Protein AF-A0A5J4RUW9-F1 (afdb_monomer_lite)

Structure (mmCIF, N/CA/C/O backbone):
data_AF-A0A5J4RUW9-F1
#
_entry.id   AF-A0A5J4RUW9-F1
#
loop_
_atom_site.group_PDB
_atom_site.id
_atom_site.type_symbol
_atom_site.label_atom_id
_atom_site.label_alt_id
_atom_site.label_comp_id
_atom_site.label_asym_id
_atom_site.label_entity_id
_atom_site.label_seq_id
_atom_site.pdbx_PDB_ins_code
_atom_site.Cartn_x
_atom_site.Cartn_y
_atom_site.Cartn_z
_atom_site.occupancy
_atom_site.B_iso_or_equiv
_atom_site.auth_seq_id
_atom_site.auth_comp_id
_atom_site.auth_asym_id
_atom_site.auth_atom_id
_atom_site.pdbx_PDB_model_num
ATOM 1 N N . ALA A 1 1 ? -21.132 -8.171 50.202 1.00 68.12 1 ALA A N 1
ATOM 2 C CA . ALA A 1 1 ? -21.311 -9.308 49.276 1.00 68.12 1 ALA A CA 1
ATOM 3 C C . ALA A 1 1 ? -19.931 -9.811 48.873 1.00 68.12 1 ALA A C 1
ATOM 5 O O . ALA A 1 1 ? -19.050 -8.981 48.690 1.00 68.12 1 ALA A O 1
ATOM 6 N N . ILE A 1 2 ? -19.720 -11.126 48.801 1.00 86.62 2 ILE A N 1
ATOM 7 C CA . ILE A 1 2 ? -18.456 -11.694 48.308 1.00 86.62 2 ILE A CA 1
ATOM 8 C C . ILE A 1 2 ? -18.489 -11.609 46.777 1.00 86.62 2 ILE A C 1
ATOM 10 O O . ILE A 1 2 ? -19.425 -12.119 46.163 1.00 86.62 2 ILE A O 1
ATOM 14 N N . VAL A 1 3 ? -17.506 -10.936 46.175 1.00 90.94 3 VAL A N 1
ATOM 15 C CA . VAL A 1 3 ? -17.329 -10.906 44.715 1.00 90.94 3 VAL A CA 1
ATOM 16 C C . VAL A 1 3 ? -16.522 -12.137 44.314 1.00 90.94 3 VAL A C 1
ATOM 18 O O . VAL A 1 3 ? -15.513 -12.457 44.936 1.00 90.94 3 VAL A O 1
ATOM 21 N N . THR A 1 4 ? -16.981 -12.837 43.284 1.00 93.44 4 THR A N 1
ATOM 22 C CA . THR A 1 4 ? -16.328 -14.015 42.698 1.00 93.44 4 THR A CA 1
ATOM 23 C C . THR A 1 4 ? -16.088 -13.774 41.209 1.00 93.44 4 THR A C 1
ATOM 25 O O . THR A 1 4 ? -16.641 -12.831 40.640 1.00 93.44 4 THR A O 1
ATOM 28 N N . SER A 1 5 ? -15.301 -14.630 40.553 1.00 94.25 5 SER A N 1
ATOM 29 C CA . SER A 1 5 ? -14.992 -14.518 39.117 1.00 94.25 5 SER A CA 1
ATOM 30 C C . SER A 1 5 ? -16.229 -14.555 38.204 1.00 94.25 5 SER A C 1
ATOM 32 O O . SER A 1 5 ? -16.161 -14.103 37.064 1.00 94.25 5 SER A O 1
ATOM 34 N N . THR A 1 6 ? -17.370 -15.042 38.703 1.00 94.50 6 THR A N 1
ATOM 35 C CA . THR A 1 6 ? -18.640 -15.134 37.969 1.00 94.50 6 THR A CA 1
ATOM 36 C C . THR A 1 6 ? -19.688 -14.121 38.431 1.00 94.50 6 THR A C 1
ATOM 38 O O . THR A 1 6 ? -20.817 -14.158 37.950 1.00 94.50 6 THR A O 1
ATOM 41 N N . THR A 1 7 ? -19.370 -13.231 39.379 1.00 94.50 7 THR A N 1
ATOM 42 C CA . THR A 1 7 ? -20.323 -12.216 39.852 1.00 94.50 7 THR A CA 1
ATOM 43 C C . THR A 1 7 ? -20.623 -11.213 38.724 1.00 94.50 7 THR A C 1
ATOM 45 O O . THR A 1 7 ? -19.691 -10.536 38.275 1.00 94.50 7 THR A O 1
ATOM 48 N N . PRO A 1 8 ? -21.893 -11.070 38.284 1.00 95.00 8 PRO A N 1
ATOM 49 C CA . PRO A 1 8 ? -22.253 -10.190 37.173 1.00 95.00 8 PRO A CA 1
ATOM 50 C C . PRO A 1 8 ? -21.859 -8.730 37.408 1.00 95.00 8 PRO A C 1
ATOM 52 O O . PRO A 1 8 ? -21.967 -8.215 38.525 1.00 95.00 8 PRO A O 1
ATOM 55 N N . ILE A 1 9 ? -21.439 -8.053 36.339 1.00 94.00 9 ILE A N 1
ATOM 56 C CA . ILE A 1 9 ? -21.002 -6.649 36.391 1.00 94.00 9 ILE A CA 1
ATOM 57 C C . ILE A 1 9 ? -22.156 -5.676 36.664 1.00 94.00 9 ILE A C 1
ATOM 59 O O . ILE A 1 9 ? -21.933 -4.632 37.267 1.00 94.00 9 ILE A O 1
ATOM 63 N N . ASP A 1 10 ? -23.390 -6.055 36.321 1.00 93.38 10 ASP A N 1
ATOM 64 C CA . ASP A 1 10 ? -24.591 -5.267 36.631 1.00 93.38 10 ASP A CA 1
ATOM 65 C C . ASP A 1 10 ? -24.941 -5.313 38.127 1.00 93.38 10 ASP A C 1
ATOM 67 O O . ASP A 1 10 ? -25.500 -4.367 38.676 1.00 93.38 10 ASP A O 1
ATOM 71 N N . THR A 1 11 ? -24.577 -6.404 38.812 1.00 94.06 11 THR A N 1
ATOM 72 C CA . THR A 1 11 ? -24.744 -6.543 40.266 1.00 94.06 11 THR A CA 1
ATOM 73 C C . THR A 1 11 ? -23.636 -5.813 41.025 1.00 94.06 11 THR A C 1
ATOM 75 O O . THR A 1 11 ? -23.875 -5.243 42.090 1.00 94.06 11 THR A O 1
ATOM 78 N N . CYS A 1 12 ? -22.406 -5.860 40.510 1.00 92.62 12 CYS A N 1
ATOM 79 C CA . CYS A 1 12 ? -21.250 -5.186 41.089 1.00 92.62 12 CYS A CA 1
ATOM 80 C C . CYS A 1 12 ? -20.345 -4.670 39.960 1.00 92.62 12 CYS A C 1
ATOM 82 O O . CYS A 1 12 ? -19.661 -5.488 39.336 1.00 92.62 12 CYS A O 1
ATOM 84 N N . PRO A 1 13 ? -20.310 -3.350 39.698 1.00 94.75 13 PRO A N 1
ATOM 85 C CA . PRO A 1 13 ? -19.499 -2.781 38.627 1.00 94.75 13 PRO A CA 1
ATOM 86 C C . PRO A 1 13 ? -18.019 -3.134 38.764 1.00 94.75 13 PRO A C 1
ATOM 88 O O . PRO A 1 13 ? -17.511 -3.345 39.868 1.00 94.75 13 PRO A O 1
ATOM 91 N N . CYS A 1 14 ? -17.315 -3.191 37.636 1.00 95.25 14 CYS A N 1
ATOM 92 C CA . CYS A 1 14 ? -15.871 -3.379 37.648 1.00 95.25 14 CYS A CA 1
ATOM 93 C C . CYS A 1 14 ? -15.160 -2.164 38.268 1.00 95.25 14 CYS A C 1
ATOM 95 O O . CYS A 1 14 ? -15.626 -1.032 38.104 1.00 95.25 14 CYS A O 1
ATOM 97 N N . PRO A 1 15 ? -14.018 -2.365 38.943 1.00 95.06 15 PRO A N 1
ATOM 98 C CA . PRO A 1 15 ? -13.241 -1.258 39.475 1.00 95.06 15 PRO A CA 1
ATOM 99 C C . PRO A 1 15 ? -12.717 -0.344 38.368 1.00 95.06 15 PRO A C 1
ATOM 101 O O . PRO A 1 15 ? -12.288 -0.806 37.313 1.00 95.06 15 PRO A O 1
ATOM 104 N N . THR A 1 16 ? -12.684 0.956 38.647 1.00 92.88 16 THR A N 1
ATOM 105 C CA . THR A 1 16 ? -12.134 1.982 37.743 1.00 92.88 16 THR A CA 1
ATOM 106 C C . THR A 1 16 ? -10.684 2.350 38.070 1.00 92.88 16 THR A C 1
ATOM 108 O O . THR A 1 16 ? -10.033 3.070 37.318 1.00 92.88 16 THR A O 1
ATOM 111 N N . SER A 1 17 ? -10.158 1.850 39.192 1.00 95.19 17 SER A N 1
ATOM 112 C CA . SER A 1 17 ? -8.768 2.008 39.622 1.00 95.19 17 SER A CA 1
ATOM 113 C C . SER A 1 17 ? -7.957 0.765 39.276 1.00 95.19 17 SER A C 1
ATOM 115 O O . SER A 1 17 ? -8.367 -0.350 39.602 1.00 95.19 17 SER A O 1
ATOM 117 N N . GLN A 1 18 ? -6.767 0.954 38.699 1.00 92.69 18 GLN A N 1
ATOM 118 C CA . GLN A 1 18 ? -5.875 -0.154 38.344 1.00 92.69 18 GLN A CA 1
ATOM 119 C C . GLN A 1 18 ? -5.526 -1.020 39.560 1.00 92.69 18 GLN A C 1
ATOM 121 O O . GLN A 1 18 ? -5.538 -2.244 39.471 1.00 92.69 18 GLN A O 1
ATOM 126 N N . THR A 1 19 ? -5.263 -0.403 40.714 1.00 94.88 19 THR A N 1
ATOM 127 C CA . THR A 1 19 ? -4.917 -1.123 41.948 1.00 94.88 19 THR A CA 1
ATOM 128 C C . THR A 1 19 ? -6.069 -1.997 42.436 1.00 94.88 19 THR A C 1
ATOM 130 O O . THR A 1 19 ? -5.845 -3.123 42.870 1.00 94.88 19 THR A O 1
ATOM 133 N N . GLN A 1 20 ? -7.304 -1.500 42.338 1.00 95.12 20 GLN A N 1
ATOM 134 C CA . GLN A 1 20 ? -8.491 -2.261 42.727 1.00 95.12 20 GLN A CA 1
ATOM 135 C C . GLN A 1 20 ? -8.810 -3.360 41.711 1.00 95.12 20 GLN A C 1
ATOM 137 O O . GLN A 1 20 ? -9.132 -4.473 42.110 1.00 95.12 20 GLN A O 1
ATOM 142 N N . LEU A 1 21 ? -8.657 -3.084 40.412 1.00 94.25 21 LEU A N 1
ATOM 143 C CA . LEU A 1 21 ? -8.853 -4.078 39.358 1.00 94.25 21 LEU A CA 1
ATOM 144 C C . LEU A 1 21 ? -7.889 -5.258 39.521 1.00 94.25 21 LEU A C 1
ATOM 146 O O . LEU A 1 21 ? -8.301 -6.399 39.375 1.00 94.25 21 LEU A O 1
ATOM 150 N N . GLN A 1 22 ? -6.633 -5.015 39.904 1.00 93.75 22 GLN A N 1
ATOM 151 C CA . GLN A 1 22 ? -5.670 -6.098 40.143 1.00 93.75 22 GLN A CA 1
ATOM 152 C C . GLN A 1 22 ? -6.052 -7.037 41.295 1.00 93.75 22 GLN A C 1
ATOM 154 O O . GLN A 1 22 ? -5.579 -8.176 41.325 1.00 93.75 22 GLN A O 1
ATOM 159 N N . GLN A 1 23 ? -6.892 -6.569 42.219 1.00 94.56 23 GLN A N 1
ATOM 160 C CA . GLN A 1 23 ? -7.420 -7.340 43.344 1.00 94.56 23 GLN A CA 1
ATOM 161 C C . GLN A 1 23 ? -8.806 -7.940 43.051 1.00 94.56 23 GLN A C 1
ATOM 163 O O . GLN A 1 23 ? -9.283 -8.764 43.830 1.00 94.56 23 GLN A O 1
ATOM 168 N N . ASP A 1 24 ? -9.461 -7.547 41.952 1.00 94.69 24 ASP A N 1
ATOM 169 C CA . ASP A 1 24 ? -10.774 -8.070 41.578 1.00 94.69 24 ASP A CA 1
ATOM 170 C C . ASP A 1 24 ? -10.626 -9.477 40.967 1.00 94.69 24 ASP A C 1
ATOM 172 O O . ASP A 1 24 ? -9.886 -9.657 39.993 1.00 94.69 24 ASP A O 1
ATOM 176 N N . PRO A 1 25 ? -11.339 -10.497 41.482 1.00 95.69 25 PRO A N 1
ATOM 177 C CA . PRO A 1 25 ? -11.252 -11.864 40.965 1.00 95.69 25 PRO A CA 1
ATOM 178 C C . PRO A 1 25 ? -11.747 -12.017 39.515 1.00 95.69 25 PRO A C 1
ATOM 180 O O . PRO A 1 25 ? -11.581 -13.082 38.926 1.00 95.69 25 PRO A O 1
ATOM 183 N N . ARG A 1 26 ? -12.369 -10.985 38.928 1.00 95.69 26 ARG A N 1
ATOM 184 C CA . ARG A 1 26 ? -12.888 -10.963 37.550 1.00 95.69 26 ARG A CA 1
ATOM 185 C C . ARG A 1 26 ? -11.954 -10.267 36.560 1.00 95.69 26 ARG A C 1
ATOM 187 O O . ARG A 1 26 ? -12.330 -10.121 35.396 1.00 95.69 26 ARG A O 1
ATOM 194 N N . LYS A 1 27 ? -10.778 -9.803 36.995 1.00 93.88 27 LYS A N 1
ATOM 195 C CA . LYS A 1 27 ? -9.866 -8.968 36.194 1.00 93.88 27 LYS A CA 1
ATOM 196 C C . LYS A 1 27 ? -9.436 -9.576 34.859 1.00 93.88 27 LYS A C 1
ATOM 198 O O . LYS A 1 27 ? -9.179 -8.829 33.933 1.00 93.88 27 LYS A O 1
ATOM 203 N N . ASP A 1 28 ? -9.380 -10.901 34.757 1.00 91.38 28 ASP A N 1
ATOM 204 C CA . ASP A 1 28 ? -8.977 -11.608 33.533 1.00 91.38 28 ASP A CA 1
ATOM 205 C C . ASP A 1 28 ? -10.189 -12.138 32.741 1.00 91.38 28 ASP A C 1
ATOM 207 O O . ASP A 1 28 ? -10.034 -12.853 31.757 1.00 91.38 28 ASP A O 1
ATOM 211 N N . GLY A 1 29 ? -11.407 -11.809 33.184 1.00 92.50 29 GLY A N 1
ATOM 212 C CA . GLY A 1 29 ? -12.665 -12.222 32.566 1.00 92.50 29 GLY A CA 1
ATOM 213 C C . GLY A 1 29 ? -13.619 -11.041 32.429 1.00 92.50 29 GLY A C 1
ATOM 214 O O . GLY A 1 29 ? -13.386 -10.132 31.638 1.00 92.50 29 GLY A O 1
ATOM 215 N N . LEU A 1 30 ? -14.694 -11.025 33.223 1.00 93.81 30 LEU A N 1
ATOM 216 C CA . LEU A 1 30 ? -15.757 -10.014 33.111 1.00 93.81 30 LEU A CA 1
ATOM 217 C C . LEU A 1 30 ? -15.264 -8.558 33.239 1.00 93.81 30 LEU A C 1
ATOM 219 O O . LEU A 1 30 ? -15.898 -7.662 32.691 1.00 93.81 30 LEU A O 1
ATOM 223 N N . CYS A 1 31 ? -14.150 -8.318 33.940 1.00 94.81 31 CYS A N 1
ATOM 224 C CA . CYS A 1 31 ? -13.566 -6.987 34.129 1.00 94.81 31 CYS A CA 1
ATOM 225 C C . CYS A 1 31 ? -12.281 -6.740 33.326 1.00 94.81 31 CYS A C 1
ATOM 227 O O . CYS A 1 31 ? -11.620 -5.726 33.545 1.00 94.81 31 CYS A O 1
ATOM 229 N N . GLN A 1 32 ? -11.938 -7.610 32.372 1.00 93.56 32 GLN A N 1
ATOM 230 C CA . GLN A 1 32 ? -10.703 -7.507 31.583 1.00 93.56 32 GLN A CA 1
ATOM 231 C C . GLN A 1 32 ? -10.558 -6.190 30.820 1.00 93.56 32 GLN A C 1
ATOM 233 O O . GLN A 1 32 ? -9.456 -5.665 30.695 1.00 93.56 32 GLN A O 1
ATOM 238 N N . CYS A 1 33 ? -11.675 -5.615 30.378 1.00 93.38 33 CYS A N 1
ATOM 239 C CA . CYS A 1 33 ? -11.698 -4.353 29.641 1.00 93.38 33 CYS A CA 1
ATOM 240 C C . CYS A 1 33 ? -12.212 -3.177 30.479 1.00 93.38 33 CYS A C 1
ATOM 242 O O . CYS A 1 33 ? -12.635 -2.167 29.923 1.00 93.38 33 CYS A O 1
ATOM 244 N N . ALA A 1 34 ? -12.194 -3.298 31.813 1.00 93.25 34 ALA A N 1
ATOM 245 C CA . ALA A 1 34 ? -12.646 -2.236 32.713 1.00 93.25 34 ALA A CA 1
ATOM 246 C C . ALA A 1 34 ? -11.753 -0.987 32.648 1.00 93.25 34 ALA A C 1
ATOM 248 O O . ALA A 1 34 ? -12.234 0.129 32.836 1.00 93.25 34 ALA A O 1
ATOM 249 N N . ILE A 1 35 ? -10.462 -1.173 32.364 1.00 93.38 35 ILE A N 1
ATOM 250 C CA . ILE A 1 35 ? -9.492 -0.094 32.184 1.00 93.38 35 ILE A CA 1
ATOM 251 C C . ILE A 1 35 ? -8.782 -0.326 30.857 1.00 93.38 35 ILE A C 1
ATOM 253 O O . ILE A 1 35 ? -8.034 -1.289 30.696 1.00 93.38 35 ILE A O 1
ATOM 257 N N . ILE A 1 36 ? -9.019 0.576 29.910 1.00 94.56 36 ILE A N 1
ATOM 258 C CA . ILE A 1 36 ? -8.374 0.589 28.599 1.00 94.56 36 ILE A CA 1
ATOM 259 C C . ILE A 1 36 ? -7.504 1.838 28.471 1.00 94.56 36 ILE A C 1
ATOM 261 O O . ILE A 1 36 ? -7.871 2.925 28.916 1.00 94.56 36 ILE A O 1
ATOM 265 N N . THR A 1 37 ? -6.339 1.685 27.859 1.00 94.00 37 THR A N 1
ATOM 266 C CA . THR A 1 37 ? -5.428 2.774 27.502 1.00 94.00 37 THR A CA 1
ATOM 267 C C . THR A 1 37 ? -5.254 2.808 25.989 1.00 94.00 37 THR A C 1
ATOM 269 O O . THR A 1 37 ? -5.666 1.888 25.282 1.00 94.00 37 THR A O 1
ATOM 272 N N . SER A 1 38 ? -4.592 3.844 25.470 1.00 96.06 38 SER A N 1
ATOM 273 C CA . SER A 1 38 ? -4.279 3.960 24.038 1.00 96.06 38 SER A CA 1
ATOM 274 C C . SER A 1 38 ? -3.436 2.797 23.486 1.00 96.06 38 SER A C 1
ATOM 276 O O . SER A 1 38 ? -3.379 2.616 22.271 1.00 96.06 38 SER A O 1
ATOM 278 N N . THR A 1 39 ? -2.810 1.997 24.355 1.00 95.25 39 THR A N 1
ATOM 279 C CA . THR A 1 39 ? -1.954 0.859 23.997 1.00 95.25 39 THR A CA 1
ATOM 280 C C . THR A 1 39 ? -2.577 -0.507 24.290 1.00 95.25 39 THR A C 1
ATOM 282 O O . THR A 1 39 ? -1.946 -1.522 24.001 1.00 95.25 39 THR A O 1
ATOM 285 N N . THR A 1 40 ? -3.794 -0.576 24.845 1.00 94.25 40 THR A N 1
ATOM 286 C CA . THR A 1 40 ? -4.450 -1.861 25.136 1.00 94.25 40 THR A CA 1
ATOM 287 C C . THR A 1 40 ? -4.743 -2.631 23.838 1.00 94.25 40 THR A C 1
ATOM 289 O O . THR A 1 40 ? -5.487 -2.111 22.995 1.00 94.25 40 THR A O 1
ATOM 292 N N . PRO A 1 41 ? -4.228 -3.868 23.674 1.00 95.69 41 PRO A N 1
ATOM 293 C CA . PRO A 1 41 ? -4.419 -4.656 22.458 1.00 95.69 41 PRO A CA 1
ATOM 294 C C . PRO A 1 41 ? -5.889 -4.918 22.127 1.00 95.69 41 PRO A C 1
ATOM 296 O O . PRO A 1 41 ? -6.709 -5.194 23.006 1.00 95.69 41 PRO A O 1
ATOM 299 N N . THR A 1 42 ? -6.215 -4.875 20.838 1.00 95.38 42 THR A N 1
ATOM 300 C CA . THR A 1 42 ? -7.574 -5.108 20.328 1.00 95.38 42 THR A CA 1
ATOM 301 C C . THR A 1 42 ? -8.005 -6.566 20.417 1.00 95.38 42 THR A C 1
ATOM 303 O O . THR A 1 42 ? -9.194 -6.834 20.544 1.00 95.38 42 THR A O 1
ATOM 306 N N . ASP A 1 43 ? -7.050 -7.495 20.416 1.00 94.06 43 ASP A N 1
ATOM 307 C CA . ASP A 1 43 ? -7.323 -8.933 20.542 1.00 94.06 43 ASP A CA 1
ATOM 308 C C . ASP A 1 43 ? -7.725 -9.309 21.975 1.00 94.06 43 ASP A C 1
ATOM 310 O O . ASP A 1 43 ? -8.415 -10.298 22.198 1.00 94.06 43 ASP A O 1
ATOM 314 N N . THR A 1 44 ? -7.305 -8.501 22.954 1.00 91.94 44 THR A N 1
ATOM 315 C CA . THR A 1 44 ? -7.699 -8.638 24.361 1.00 91.94 44 THR A CA 1
ATOM 316 C C . THR A 1 44 ? -9.004 -7.903 24.636 1.00 91.94 44 THR A C 1
ATOM 318 O O . THR A 1 44 ? -9.912 -8.451 25.250 1.00 91.94 44 THR A O 1
ATOM 321 N N . CYS A 1 45 ? -9.100 -6.658 24.170 1.00 94.19 45 CYS A N 1
ATOM 322 C CA . CYS A 1 45 ? -10.282 -5.824 24.327 1.00 94.19 45 CYS A CA 1
ATOM 323 C C . CYS A 1 45 ? -10.702 -5.279 22.964 1.00 94.19 45 CYS A C 1
ATOM 325 O O . CYS A 1 45 ? -10.107 -4.295 22.510 1.00 94.19 45 CYS A O 1
ATOM 327 N N . PRO A 1 46 ? -11.717 -5.876 22.312 1.00 95.12 46 PRO A N 1
ATOM 328 C CA . PRO A 1 46 ? -12.178 -5.442 21.001 1.00 95.12 46 PRO A CA 1
ATOM 329 C C . PRO A 1 46 ? -12.527 -3.956 20.974 1.00 95.12 46 PRO A C 1
ATOM 331 O O . PRO A 1 46 ? -12.956 -3.372 21.974 1.00 95.12 46 PRO A O 1
ATOM 334 N N . CYS A 1 47 ? -12.336 -3.330 19.818 1.00 95.94 47 CYS A N 1
ATOM 335 C CA . CYS A 1 47 ? -12.782 -1.960 19.623 1.00 95.94 47 CYS A CA 1
ATOM 336 C C . CYS A 1 47 ? -14.314 -1.882 19.667 1.00 95.94 47 CYS A C 1
ATOM 338 O O . CYS A 1 47 ? -14.985 -2.800 19.187 1.00 95.94 47 CYS A O 1
ATOM 340 N N . PRO A 1 48 ? -14.889 -0.791 20.194 1.00 95.25 48 PRO A N 1
ATOM 341 C CA . PRO A 1 48 ? -16.328 -0.610 20.179 1.00 95.25 48 PRO A CA 1
ATOM 342 C C . PRO A 1 48 ? -16.869 -0.539 18.751 1.00 95.25 48 PRO A C 1
ATOM 344 O O . PRO A 1 48 ? -16.312 0.148 17.900 1.00 95.25 48 PRO A O 1
ATOM 347 N N . THR A 1 49 ? -17.999 -1.200 18.515 1.00 92.50 49 THR A N 1
ATOM 348 C CA . THR A 1 49 ? -18.735 -1.140 17.242 1.00 92.50 49 THR A CA 1
ATOM 349 C C . THR A 1 49 ? -19.751 -0.000 17.202 1.00 92.50 49 THR A C 1
ATOM 351 O O . THR A 1 49 ? -20.224 0.373 16.135 1.00 92.50 49 THR A O 1
ATOM 354 N N . GLU A 1 50 ? -20.084 0.566 18.365 1.00 94.19 50 GLU A N 1
ATOM 355 C CA . GLU A 1 50 ? -21.014 1.686 18.492 1.00 94.19 50 GLU A CA 1
ATOM 356 C C . GLU A 1 50 ? -20.267 3.024 18.401 1.00 94.19 50 GLU A C 1
ATOM 358 O O . GLU A 1 50 ? -19.345 3.247 19.197 1.00 94.19 50 GLU A O 1
ATOM 363 N N . PRO A 1 51 ? -20.679 3.959 17.523 1.00 92.38 51 PRO A N 1
ATOM 364 C CA . PRO A 1 51 ? -19.980 5.232 17.328 1.00 92.38 51 PRO A CA 1
ATOM 365 C C . PRO A 1 51 ? -19.808 6.051 18.610 1.00 92.38 51 PRO A C 1
ATOM 367 O O . PRO A 1 51 ? -18.753 6.639 18.844 1.00 92.38 51 PRO A O 1
ATOM 370 N N . THR A 1 52 ? -20.827 6.064 19.472 1.00 95.25 52 THR A N 1
ATOM 371 C CA . THR A 1 52 ? -20.793 6.797 20.744 1.00 95.25 52 THR A CA 1
ATOM 372 C C . THR A 1 52 ? -19.781 6.202 21.715 1.00 95.25 52 THR A C 1
ATOM 374 O O . THR A 1 52 ? -19.074 6.948 22.383 1.00 95.25 52 THR A O 1
ATOM 377 N N . LYS A 1 53 ? -19.655 4.872 21.769 1.00 94.69 53 LYS A N 1
ATOM 378 C CA . LYS A 1 53 ? -18.657 4.200 22.611 1.00 94.69 53 LYS A CA 1
ATOM 379 C C . LYS A 1 53 ? -17.249 4.385 22.054 1.00 94.69 53 LYS A C 1
ATOM 381 O O . LYS A 1 53 ? -16.337 4.658 22.825 1.00 94.69 53 LYS A O 1
ATOM 386 N N . LEU A 1 54 ? -17.081 4.301 20.731 1.00 94.44 54 LEU A N 1
ATOM 387 C CA . LEU A 1 54 ? -15.793 4.543 20.081 1.00 94.44 54 LEU A CA 1
ATOM 388 C C . LEU A 1 54 ? -15.302 5.975 20.321 1.00 94.44 54 LEU A C 1
ATOM 390 O O . LEU A 1 54 ? -14.122 6.176 20.575 1.00 94.44 54 LEU A O 1
ATOM 394 N N . TYR A 1 55 ? -16.196 6.967 20.304 1.00 94.25 55 TYR A N 1
ATOM 395 C CA . TYR A 1 55 ? -15.835 8.364 20.561 1.00 94.25 55 TYR A CA 1
ATOM 396 C C . TYR A 1 55 ? -15.137 8.579 21.917 1.00 94.25 55 TYR A C 1
ATOM 398 O O . TYR A 1 55 ? -14.275 9.459 22.023 1.00 94.25 55 TYR A O 1
ATOM 406 N N . TYR A 1 56 ? -15.488 7.772 22.923 1.00 94.62 56 TYR A N 1
ATOM 407 C CA . TYR A 1 56 ? -14.890 7.788 24.259 1.00 94.62 56 TYR A CA 1
ATOM 408 C C . TYR A 1 56 ? -13.784 6.738 24.459 1.00 94.62 56 TYR A C 1
ATOM 410 O O . TYR A 1 56 ? -13.167 6.720 25.523 1.00 94.62 56 TYR A O 1
ATOM 418 N N . ASP A 1 57 ? -13.506 5.876 23.474 1.00 95.56 57 ASP A N 1
ATOM 419 C CA . ASP A 1 57 ? -12.417 4.900 23.570 1.00 95.56 57 ASP A CA 1
ATOM 420 C C . ASP A 1 57 ? -11.060 5.626 23.444 1.00 95.56 57 ASP A C 1
ATOM 422 O O . ASP A 1 57 ? -10.817 6.307 22.441 1.00 95.56 57 ASP A O 1
ATOM 426 N N . PRO A 1 58 ? -10.130 5.480 24.408 1.00 96.25 58 PRO A N 1
ATOM 427 C CA . PRO A 1 58 ? -8.804 6.102 24.349 1.00 96.25 58 PRO A CA 1
ATOM 428 C C . PRO A 1 58 ? -7.962 5.709 23.125 1.00 96.25 58 PRO A C 1
ATOM 430 O O . PRO A 1 58 ? -6.965 6.363 22.824 1.00 96.25 58 PRO A O 1
ATOM 433 N N . ARG A 1 59 ? -8.327 4.629 22.426 1.00 96.62 59 ARG A N 1
ATOM 434 C CA . ARG A 1 59 ? -7.637 4.099 21.242 1.00 96.62 59 ARG A CA 1
ATOM 435 C C . ARG A 1 59 ? -8.261 4.564 19.930 1.00 96.62 59 ARG A C 1
ATOM 437 O O . ARG A 1 59 ? -7.779 4.154 18.873 1.00 96.62 59 ARG A O 1
ATOM 444 N N . LYS A 1 60 ? -9.322 5.377 19.964 1.00 94.56 60 LYS A N 1
ATOM 445 C CA . LYS A 1 60 ? -10.097 5.793 18.782 1.00 94.56 60 LYS A CA 1
ATOM 446 C C . LYS A 1 60 ? -9.266 6.424 17.665 1.00 94.56 60 LYS A C 1
ATOM 448 O O . LYS A 1 60 ? -9.620 6.275 16.510 1.00 94.56 60 LYS A O 1
ATOM 453 N N . ASP A 1 61 ? -8.165 7.094 17.996 1.00 92.00 61 ASP A N 1
ATOM 454 C CA . ASP A 1 61 ? -7.300 7.757 17.012 1.00 92.00 61 ASP A CA 1
ATOM 455 C C . ASP A 1 61 ? -6.101 6.879 16.601 1.00 92.00 61 ASP A C 1
ATOM 457 O O . ASP A 1 61 ? -5.341 7.232 15.702 1.00 92.00 61 ASP A O 1
ATOM 461 N N . GLY A 1 62 ? -5.940 5.720 17.249 1.00 93.38 62 GLY A N 1
ATOM 462 C CA . GLY A 1 62 ? -4.865 4.754 17.029 1.00 93.38 62 GLY A CA 1
ATOM 463 C C . GLY A 1 62 ? -5.418 3.374 16.679 1.00 93.38 62 GLY A C 1
ATOM 464 O O . GLY A 1 62 ? -5.962 3.176 15.595 1.00 93.38 62 GLY A O 1
ATOM 465 N N . LEU A 1 63 ? -5.290 2.413 17.600 1.00 94.88 63 LEU A N 1
ATOM 466 C CA . LEU A 1 63 ? -5.651 1.007 17.360 1.00 94.88 63 LEU A CA 1
ATOM 467 C C . LEU A 1 63 ? -7.112 0.812 16.914 1.00 94.88 63 LEU A C 1
ATOM 469 O O . LEU A 1 63 ? -7.392 -0.085 16.126 1.00 94.88 63 LEU A O 1
ATOM 473 N N . CYS A 1 64 ? -8.033 1.665 17.372 1.00 95.44 64 CYS A N 1
ATOM 474 C CA . CYS A 1 64 ? -9.454 1.589 17.029 1.00 95.44 64 CYS A CA 1
ATOM 475 C C . CYS A 1 64 ? -9.894 2.575 15.939 1.00 95.44 64 CYS A C 1
ATOM 477 O O . CYS A 1 64 ? -11.089 2.664 15.655 1.00 95.44 64 CYS A O 1
ATOM 479 N N . LYS A 1 65 ? -8.959 3.264 15.273 1.00 93.31 65 LYS A N 1
ATOM 480 C CA . LYS A 1 65 ? -9.251 4.262 14.226 1.00 93.31 65 LYS A CA 1
ATOM 481 C C . LYS A 1 65 ? -10.091 3.727 13.072 1.00 93.31 65 LYS A C 1
ATOM 483 O O . LYS A 1 65 ? -10.939 4.431 12.539 1.00 93.31 65 LYS A O 1
ATOM 488 N N . CYS A 1 66 ? -9.875 2.467 12.719 1.00 92.44 66 CYS A N 1
ATOM 489 C CA . CYS A 1 66 ? -10.565 1.775 11.634 1.00 92.44 66 CYS A CA 1
ATOM 490 C C . CYS A 1 66 ? -11.669 0.824 12.124 1.00 92.44 66 CYS A C 1
ATOM 492 O O . CYS A 1 66 ? -12.100 -0.043 11.372 1.00 92.44 66 CYS A O 1
ATOM 494 N N . SER A 1 67 ? -12.102 0.927 13.385 1.00 93.25 67 SER A N 1
ATOM 495 C CA . SER A 1 67 ? -13.078 -0.018 13.955 1.00 93.25 67 SER A CA 1
ATOM 496 C C . SER A 1 67 ? -14.494 0.155 13.407 1.00 93.25 67 SER A C 1
ATOM 498 O O . SER A 1 67 ? -15.245 -0.814 13.333 1.00 93.25 67 SER A O 1
ATOM 500 N N . ILE A 1 68 ? -14.843 1.370 12.980 1.00 93.31 68 ILE A N 1
ATOM 501 C CA . ILE A 1 68 ? -16.107 1.674 12.313 1.00 93.31 68 ILE A CA 1
ATOM 502 C C . ILE A 1 68 ? -15.778 2.306 10.966 1.00 93.31 68 ILE A C 1
ATOM 504 O O . ILE A 1 68 ? -15.281 3.429 10.887 1.00 93.31 68 ILE A O 1
ATOM 508 N N . VAL A 1 69 ? -16.072 1.571 9.900 1.00 93.81 69 VAL A N 1
ATOM 509 C CA . VAL A 1 69 ? -15.889 2.019 8.521 1.00 93.81 69 VAL A CA 1
ATOM 510 C C . VAL A 1 69 ? -17.249 2.020 7.842 1.00 93.81 69 VAL A C 1
ATOM 512 O O . VAL A 1 69 ? -17.977 1.033 7.891 1.00 93.81 69 VAL A O 1
ATOM 515 N N . THR A 1 70 ? -17.603 3.136 7.215 1.00 93.50 70 THR A N 1
ATOM 516 C CA . THR A 1 70 ? -18.808 3.276 6.393 1.00 93.50 70 THR A CA 1
ATOM 517 C C . THR A 1 70 ? -18.409 3.535 4.944 1.00 93.50 70 THR A C 1
ATOM 519 O O . THR A 1 70 ? -17.243 3.800 4.647 1.00 93.50 70 THR A O 1
ATOM 522 N N . SER A 1 71 ? -19.376 3.504 4.023 1.00 94.50 71 SER A N 1
ATOM 523 C CA . SER A 1 71 ? -19.138 3.788 2.600 1.00 94.50 71 SER A CA 1
ATOM 524 C C . SER A 1 71 ? -18.541 5.179 2.330 1.00 94.50 71 SER A C 1
ATOM 526 O O . SER A 1 71 ? -17.977 5.399 1.261 1.00 94.50 71 SER A O 1
ATOM 528 N N . THR A 1 72 ? -18.631 6.104 3.292 1.00 93.50 72 THR A N 1
ATOM 529 C CA . THR A 1 72 ? -18.140 7.485 3.190 1.00 93.50 72 THR A CA 1
ATOM 530 C C . THR A 1 72 ? -16.883 7.755 4.020 1.00 93.50 72 THR A C 1
ATOM 532 O O . THR A 1 72 ? -16.399 8.886 4.029 1.00 93.50 72 THR A O 1
ATOM 535 N N . THR A 1 73 ? -16.348 6.770 4.751 1.00 93.00 73 THR A N 1
ATOM 536 C CA . THR A 1 73 ? -15.122 6.960 5.542 1.00 93.00 73 THR A CA 1
ATOM 537 C C . THR A 1 73 ? -13.930 7.214 4.618 1.00 93.00 73 THR A C 1
ATOM 539 O O . THR A 1 73 ? -13.565 6.345 3.822 1.00 93.00 73 THR A O 1
ATOM 542 N N . SER A 1 74 ? -13.297 8.386 4.759 1.00 92.25 74 SER A N 1
ATOM 543 C CA . SER A 1 74 ? -12.126 8.774 3.961 1.00 92.25 74 SER A CA 1
ATOM 544 C C . SER A 1 74 ? -10.990 7.749 4.062 1.00 92.25 74 SER A C 1
ATOM 546 O O . SER A 1 74 ? -10.694 7.221 5.140 1.00 92.25 74 SER A O 1
ATOM 548 N N . ILE A 1 75 ? -10.330 7.515 2.928 1.00 90.88 75 ILE A N 1
ATOM 549 C CA . ILE A 1 75 ? -9.174 6.622 2.807 1.00 90.88 75 ILE A CA 1
ATOM 550 C C . ILE A 1 75 ? -7.933 7.159 3.537 1.00 90.88 75 ILE A C 1
ATOM 552 O O . ILE A 1 75 ? -7.109 6.369 3.982 1.00 90.88 75 ILE A O 1
ATOM 556 N N . ASP A 1 76 ? -7.842 8.475 3.760 1.00 89.00 76 ASP A N 1
ATOM 557 C CA . ASP A 1 76 ? -6.756 9.089 4.542 1.00 89.00 76 ASP A CA 1
ATOM 558 C C . ASP A 1 76 ? -6.909 8.815 6.047 1.00 89.00 76 ASP A C 1
ATOM 560 O O . ASP A 1 76 ? -5.941 8.761 6.812 1.00 89.00 76 ASP A O 1
ATOM 564 N N . ILE A 1 77 ? -8.155 8.636 6.498 1.00 88.25 77 ILE A N 1
ATOM 565 C CA . ILE A 1 77 ? -8.461 8.295 7.889 1.00 88.25 77 ILE A CA 1
ATOM 566 C C . ILE A 1 77 ? -8.226 6.803 8.096 1.00 88.25 77 ILE A C 1
ATOM 568 O O . ILE A 1 77 ? -7.483 6.422 9.002 1.00 88.25 77 ILE A O 1
ATOM 572 N N . CYS A 1 78 ? -8.835 5.974 7.253 1.00 92.00 78 CYS A N 1
ATOM 573 C CA . CYS A 1 78 ? -8.661 4.534 7.288 1.00 92.00 78 CYS A CA 1
ATOM 574 C C . CYS A 1 78 ? -8.304 4.021 5.888 1.00 92.00 78 CYS A C 1
ATOM 576 O O . CYS A 1 78 ? -9.196 3.976 5.035 1.00 92.00 78 CYS A O 1
ATOM 578 N N . PRO A 1 79 ? -7.043 3.625 5.640 1.00 92.38 79 PRO A N 1
ATOM 579 C CA . PRO A 1 79 ? -6.623 3.110 4.342 1.00 92.38 79 PRO A CA 1
ATOM 580 C C . PRO A 1 79 ? -7.479 1.932 3.879 1.00 92.38 79 PRO A C 1
ATOM 582 O O . PRO A 1 79 ? -8.012 1.168 4.688 1.00 92.38 79 PRO A O 1
ATOM 585 N N . CYS A 1 80 ? -7.623 1.787 2.566 1.00 92.62 80 CYS A N 1
ATOM 586 C CA . CYS A 1 80 ? -8.299 0.628 2.003 1.00 92.62 80 CYS A CA 1
ATOM 587 C C . CYS A 1 80 ? -7.495 -0.653 2.272 1.00 92.62 80 CYS A C 1
ATOM 589 O O . CYS A 1 80 ? -6.261 -0.616 2.248 1.00 92.62 80 CYS A O 1
ATOM 591 N N . PRO A 1 81 ? -8.159 -1.797 2.498 1.00 92.81 81 PRO A N 1
ATOM 592 C CA . PRO A 1 81 ? -7.468 -3.071 2.612 1.00 92.81 81 PRO A CA 1
ATOM 593 C C . PRO A 1 81 ? -6.731 -3.420 1.315 1.00 92.81 81 PRO A C 1
ATOM 595 O O . PRO A 1 81 ? -7.300 -3.317 0.232 1.00 92.81 81 PRO A O 1
ATOM 598 N N . SER A 1 82 ? -5.487 -3.882 1.440 1.00 87.00 82 SER A N 1
ATOM 599 C CA . SER A 1 82 ? -4.693 -4.435 0.332 1.00 87.00 82 SER A CA 1
ATOM 600 C C . SER A 1 82 ? -4.908 -5.939 0.125 1.00 87.00 82 SER A C 1
ATOM 602 O O . SER A 1 82 ? -4.536 -6.488 -0.906 1.00 87.00 82 SER A O 1
ATOM 604 N N . ASP A 1 83 ? -5.510 -6.617 1.105 1.00 90.44 83 ASP A N 1
ATOM 605 C CA . ASP A 1 83 ? -5.929 -8.013 1.000 1.00 90.44 83 ASP A CA 1
ATOM 606 C C . ASP A 1 83 ? -7.306 -8.094 0.332 1.00 90.44 83 ASP A C 1
ATOM 608 O O . ASP A 1 83 ? -8.262 -7.449 0.776 1.00 90.44 83 ASP A O 1
ATOM 612 N N . SER A 1 84 ? -7.419 -8.908 -0.718 1.00 86.81 84 SER A N 1
ATOM 613 C CA . SER A 1 84 ? -8.644 -9.036 -1.513 1.00 86.81 84 SER A CA 1
ATOM 614 C C . SER A 1 84 ? -9.832 -9.565 -0.704 1.00 86.81 84 SER A C 1
ATOM 616 O O . SER A 1 84 ? -10.965 -9.129 -0.918 1.00 86.81 84 SER A O 1
ATOM 618 N N . THR A 1 85 ? -9.593 -10.446 0.270 1.00 91.62 85 THR A N 1
ATOM 619 C CA . THR A 1 85 ? -10.641 -11.024 1.125 1.00 91.62 85 THR A CA 1
ATOM 620 C C . THR A 1 85 ? -11.197 -9.975 2.085 1.00 91.62 85 THR A C 1
ATOM 622 O O . THR A 1 85 ? -12.413 -9.855 2.261 1.00 91.62 85 THR A O 1
ATOM 625 N N . LYS A 1 86 ? -10.317 -9.159 2.675 1.00 91.62 86 LYS A N 1
ATOM 626 C CA . LYS A 1 86 ? -10.717 -8.025 3.518 1.00 91.62 86 LYS A CA 1
ATOM 627 C C . LYS A 1 86 ?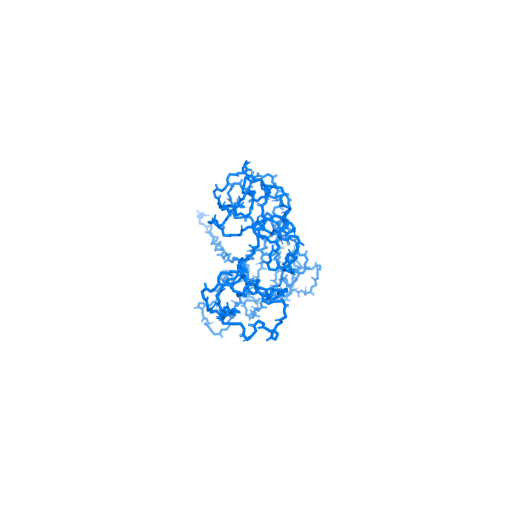 -11.418 -6.942 2.704 1.00 91.62 86 LYS A C 1
ATOM 629 O O . LYS A 1 86 ? -12.451 -6.444 3.145 1.00 91.62 86 LYS A O 1
ATOM 634 N N . LEU A 1 87 ? -10.918 -6.623 1.508 1.00 91.62 87 LEU A N 1
ATOM 635 C CA . LEU A 1 87 ? -11.549 -5.649 0.617 1.00 91.62 87 LEU A CA 1
ATOM 636 C C . LEU A 1 87 ? -12.961 -6.088 0.210 1.00 91.62 87 LEU A C 1
ATOM 638 O O . LEU A 1 87 ? -13.874 -5.268 0.205 1.00 91.62 87 LEU A O 1
ATOM 642 N N . ALA A 1 88 ? -13.183 -7.380 -0.050 1.00 90.62 88 ALA A N 1
ATOM 643 C CA . ALA A 1 88 ? -14.509 -7.906 -0.379 1.00 90.62 88 ALA A CA 1
ATOM 644 C C . ALA A 1 88 ? -15.561 -7.642 0.717 1.00 90.62 88 ALA A C 1
ATOM 646 O O . ALA A 1 88 ? -16.760 -7.582 0.418 1.00 90.62 88 ALA A O 1
ATOM 647 N N . SER A 1 89 ? -15.116 -7.451 1.961 1.00 92.25 89 SER A N 1
ATOM 648 C CA . SER A 1 89 ? -15.957 -7.137 3.120 1.00 92.25 89 SER A CA 1
ATOM 649 C C . SER A 1 89 ? -15.962 -5.644 3.482 1.00 92.25 89 SER A C 1
ATOM 651 O O . SER A 1 89 ? -16.758 -5.238 4.325 1.00 92.25 89 SER A O 1
ATOM 653 N N . ASP A 1 90 ? -15.116 -4.815 2.858 1.00 93.81 90 ASP A N 1
ATOM 654 C CA . ASP A 1 90 ? -15.067 -3.373 3.120 1.00 93.81 90 ASP A CA 1
ATOM 655 C C . ASP A 1 90 ? -16.322 -2.686 2.537 1.00 93.81 90 ASP A C 1
ATOM 657 O O . ASP A 1 90 ? -16.609 -2.826 1.341 1.00 93.81 90 ASP A O 1
ATOM 661 N N . PRO A 1 91 ? -17.079 -1.905 3.330 1.00 95.00 91 PRO A N 1
ATOM 662 C CA . PRO A 1 91 ? -18.260 -1.178 2.853 1.00 95.00 91 PRO A CA 1
ATOM 663 C C . PRO A 1 91 ? -17.990 -0.209 1.693 1.00 95.00 91 PRO A C 1
ATOM 665 O O . PRO A 1 91 ? -18.913 0.171 0.972 1.00 95.00 91 PRO A O 1
ATOM 668 N N . ARG A 1 92 ? -16.735 0.207 1.503 1.00 95.06 92 ARG A N 1
ATOM 669 C CA . ARG A 1 92 ? -16.289 1.150 0.469 1.00 95.06 92 ARG A CA 1
ATOM 670 C C . ARG A 1 92 ? -15.795 0.465 -0.798 1.00 95.06 92 ARG A C 1
ATOM 672 O O . ARG A 1 92 ? -15.385 1.164 -1.723 1.00 95.06 92 ARG A O 1
ATOM 679 N N . LYS A 1 93 ? -15.817 -0.870 -0.868 1.00 92.25 93 LYS A N 1
ATOM 680 C CA . LYS A 1 93 ? -15.253 -1.654 -1.981 1.00 92.25 93 LYS A CA 1
ATOM 681 C C . LYS A 1 93 ? -15.755 -1.263 -3.370 1.00 92.25 93 LYS A C 1
ATOM 683 O O . LYS A 1 93 ? -15.014 -1.391 -4.321 1.00 92.25 93 LYS A O 1
ATOM 688 N N . ASN A 1 94 ? -16.985 -0.762 -3.489 1.00 87.69 94 ASN A N 1
ATOM 689 C CA . ASN A 1 94 ? -17.564 -0.333 -4.770 1.00 87.69 94 ASN A CA 1
ATOM 690 C C . ASN A 1 94 ? -17.507 1.195 -4.967 1.00 87.69 94 ASN A C 1
ATOM 692 O O . ASN A 1 94 ? -18.102 1.723 -5.900 1.00 87.69 94 ASN A O 1
ATOM 696 N N . GLY A 1 95 ? -16.860 1.915 -4.051 1.00 88.81 95 GLY A N 1
ATOM 697 C CA . GLY A 1 95 ? -16.737 3.370 -4.057 1.00 88.81 95 GLY A CA 1
ATOM 698 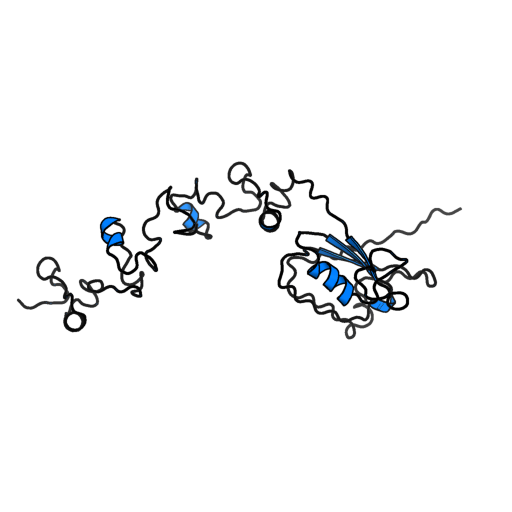C C . GLY A 1 95 ? -15.288 3.770 -3.813 1.00 88.81 95 GLY A C 1
ATOM 699 O O . GLY A 1 95 ? -14.427 3.520 -4.652 1.00 88.81 95 GLY A O 1
ATOM 700 N N . LEU A 1 96 ? -15.008 4.355 -2.645 1.00 89.81 96 LEU A N 1
ATOM 701 C CA . LEU A 1 96 ? -13.682 4.888 -2.304 1.00 89.81 96 LEU A CA 1
ATOM 702 C C . LEU A 1 96 ? -12.542 3.853 -2.386 1.00 89.81 96 LEU A C 1
ATOM 704 O O . LEU A 1 96 ? -11.410 4.236 -2.655 1.00 89.81 96 LEU A O 1
ATOM 708 N N . CYS A 1 97 ? -12.827 2.563 -2.178 1.00 92.88 97 CYS A N 1
ATOM 709 C CA . CYS A 1 97 ? -11.830 1.486 -2.213 1.00 92.88 97 CYS A CA 1
ATOM 710 C C . CYS A 1 97 ? -11.906 0.598 -3.462 1.00 92.88 97 CYS A C 1
ATOM 712 O O . CYS A 1 97 ? -11.277 -0.455 -3.499 1.00 92.88 97 CYS A O 1
ATOM 714 N N . ASN A 1 98 ? -12.636 1.011 -4.497 1.00 87.00 98 ASN A N 1
ATOM 715 C CA . ASN A 1 98 ? -12.810 0.227 -5.725 1.00 87.00 98 ASN A CA 1
ATOM 716 C C . ASN A 1 98 ? -11.497 -0.045 -6.480 1.00 87.00 98 ASN A C 1
ATOM 718 O O . ASN A 1 98 ? -11.333 -1.085 -7.104 1.00 87.00 98 ASN A O 1
ATOM 722 N N . CYS A 1 99 ? -10.522 0.851 -6.347 1.00 87.25 99 CYS A N 1
ATOM 723 C CA . CYS A 1 99 ? -9.192 0.711 -6.939 1.00 87.25 99 CYS A CA 1
ATOM 724 C C . CYS A 1 99 ? -8.125 0.190 -5.959 1.00 87.25 99 CYS A C 1
ATOM 726 O O . CYS A 1 99 ? -6.939 0.261 -6.263 1.00 87.25 99 CYS A O 1
ATOM 728 N N . ALA A 1 100 ? -8.505 -0.281 -4.763 1.00 87.00 100 ALA A N 1
ATOM 729 C CA . ALA A 1 100 ? -7.536 -0.646 -3.723 1.00 87.00 100 ALA A CA 1
ATOM 730 C C . ALA A 1 100 ? -6.729 -1.907 -4.058 1.00 87.00 100 ALA A C 1
ATOM 732 O O . ALA A 1 100 ? -5.571 -2.028 -3.664 1.00 87.00 100 ALA A O 1
ATOM 733 N N . VAL A 1 101 ? -7.343 -2.835 -4.793 1.00 86.38 101 VAL A N 1
ATOM 734 C CA . VAL A 1 101 ? -6.687 -4.027 -5.325 1.00 86.38 101 VAL A CA 1
ATOM 735 C C . VAL A 1 101 ? -7.047 -4.119 -6.798 1.00 86.38 101 VAL A C 1
ATOM 737 O O . VAL A 1 101 ? -8.207 -4.326 -7.148 1.00 86.38 101 VAL A O 1
ATOM 740 N N . ILE A 1 102 ? -6.042 -3.964 -7.651 1.00 85.38 102 ILE A N 1
ATOM 741 C CA . ILE A 1 102 ? -6.156 -4.143 -9.094 1.00 85.38 102 ILE A CA 1
ATOM 742 C C . ILE A 1 102 ? -5.221 -5.269 -9.529 1.00 85.38 102 ILE A C 1
ATOM 744 O O . ILE A 1 102 ? -4.130 -5.444 -8.996 1.00 85.38 102 ILE A O 1
ATOM 748 N N . ILE A 1 103 ? -5.691 -6.051 -10.486 1.00 83.62 103 ILE A N 1
ATOM 749 C CA . ILE A 1 103 ? -4.959 -7.111 -11.185 1.00 83.62 103 ILE A CA 1
ATOM 750 C C . ILE A 1 103 ? -5.029 -6.872 -12.695 1.00 83.62 103 ILE A C 1
ATOM 752 O O . ILE A 1 103 ? -5.875 -6.099 -13.153 1.00 83.62 103 ILE A O 1
ATOM 756 N N . GLU A 1 104 ? -4.207 -7.586 -13.463 1.00 83.50 104 GLU A N 1
ATOM 757 C CA . GLU A 1 104 ? -4.076 -7.473 -14.928 1.00 83.50 104 GLU A CA 1
ATOM 758 C C . GLU A 1 104 ? -5.417 -7.515 -15.689 1.00 83.50 104 GLU A C 1
ATOM 760 O O . GLU A 1 104 ? -5.575 -6.876 -16.726 1.00 83.50 104 GLU A O 1
ATOM 765 N N . THR A 1 105 ? -6.418 -8.224 -15.155 1.00 84.38 105 THR A N 1
ATOM 766 C CA . THR A 1 105 ? -7.746 -8.381 -15.769 1.00 84.38 105 THR A CA 1
ATOM 767 C C . THR A 1 105 ? -8.811 -7.422 -15.223 1.00 84.38 105 THR A C 1
ATOM 769 O O . THR A 1 105 ? -9.988 -7.578 -15.546 1.00 84.38 105 THR A O 1
ATOM 772 N N . THR A 1 106 ? -8.456 -6.461 -14.362 1.00 86.06 106 THR A N 1
ATOM 773 C CA . THR A 1 106 ? -9.443 -5.555 -13.742 1.00 86.06 106 THR A CA 1
ATOM 774 C C . THR A 1 106 ? -9.974 -4.560 -14.774 1.00 86.06 106 THR A C 1
ATOM 776 O O . THR A 1 106 ? -9.180 -3.770 -15.296 1.00 86.06 106 THR A O 1
ATOM 779 N N . PRO A 1 107 ? -11.292 -4.530 -15.049 1.00 87.25 107 PRO A N 1
ATOM 780 C CA . PRO A 1 107 ? -11.856 -3.656 -16.073 1.00 87.25 107 PRO A CA 1
ATOM 781 C C . PRO A 1 107 ? -11.576 -2.174 -15.804 1.00 87.25 107 PRO A C 1
ATOM 783 O O . PRO A 1 107 ? -11.754 -1.690 -14.685 1.00 87.25 107 PRO A O 1
ATOM 786 N N . ILE A 1 108 ? -11.209 -1.432 -16.849 1.00 86.81 108 ILE A N 1
ATOM 787 C CA . ILE A 1 108 ? -10.920 0.011 -16.759 1.00 86.81 108 ILE A CA 1
ATOM 788 C C . ILE A 1 108 ? -12.154 0.843 -16.387 1.00 86.81 108 ILE A C 1
ATOM 790 O O . ILE A 1 108 ? -12.034 1.919 -15.815 1.00 86.81 108 ILE A O 1
ATOM 794 N N . GLN A 1 109 ? -13.356 0.328 -16.659 1.00 83.69 109 GLN A N 1
ATOM 795 C CA . GLN A 1 109 ? -14.613 0.957 -16.248 1.00 83.69 109 GLN A CA 1
ATOM 796 C C . GLN A 1 109 ? -14.853 0.824 -14.740 1.00 83.69 109 GLN A C 1
ATOM 798 O O . GLN A 1 109 ? -15.542 1.657 -14.157 1.00 83.69 109 GLN A O 1
ATOM 803 N N . ALA A 1 110 ? -14.308 -0.224 -14.112 1.00 82.44 110 ALA A N 1
ATOM 804 C CA . ALA A 1 110 ? -14.361 -0.390 -12.666 1.00 82.44 110 ALA A CA 1
ATOM 805 C C . ALA A 1 110 ? -13.295 0.482 -11.999 1.00 82.44 110 ALA A C 1
ATOM 807 O O . ALA A 1 110 ? -13.605 1.216 -11.071 1.00 82.44 110 ALA A O 1
ATOM 808 N N . CYS A 1 111 ? -12.064 0.460 -12.505 1.00 87.44 111 CYS A N 1
ATOM 809 C CA . CYS A 1 111 ? -10.999 1.329 -12.029 1.00 87.44 111 CYS A CA 1
ATOM 810 C C . CYS A 1 111 ? -10.262 1.942 -13.217 1.00 87.44 111 CYS A C 1
ATOM 812 O O . CYS A 1 111 ? -9.572 1.223 -13.940 1.00 87.44 111 CYS A O 1
ATOM 814 N N . ALA A 1 112 ? -10.395 3.254 -13.416 1.00 87.31 112 ALA A N 1
ATOM 815 C CA . ALA A 1 112 ? -9.720 3.943 -14.510 1.00 87.31 112 ALA A CA 1
ATOM 816 C C . ALA A 1 112 ? -8.195 3.776 -14.408 1.00 87.31 112 ALA A C 1
ATOM 818 O O . ALA A 1 112 ? -7.639 3.657 -13.313 1.00 87.31 112 ALA A O 1
ATOM 819 N N . CYS A 1 113 ? -7.521 3.751 -15.553 1.00 84.94 113 CYS A N 1
ATOM 820 C CA . CYS A 1 113 ? -6.065 3.790 -15.592 1.00 84.94 113 CYS A CA 1
ATOM 821 C C . CYS A 1 113 ? -5.580 5.136 -15.043 1.00 84.94 113 CYS A C 1
ATOM 823 O O . CYS A 1 113 ? -6.204 6.173 -15.280 1.00 84.94 113 CYS A O 1
ATOM 825 N N . SER A 1 114 ? -4.483 5.123 -14.286 1.00 82.50 114 SER A N 1
ATOM 826 C CA . SER A 1 114 ? -3.921 6.369 -13.772 1.00 82.50 114 SER A CA 1
ATOM 827 C C . SER A 1 114 ? -3.380 7.230 -14.913 1.00 82.50 114 SER A C 1
ATOM 829 O O . SER A 1 114 ? -2.742 6.719 -15.828 1.00 82.50 114 SER A O 1
ATOM 831 N N . THR A 1 115 ? -3.591 8.543 -14.832 1.00 77.31 115 THR A N 1
ATOM 832 C CA . THR A 1 115 ? -2.973 9.528 -15.735 1.00 77.31 115 THR A CA 1
ATOM 833 C C . THR A 1 115 ? -1.625 10.032 -15.217 1.00 77.31 115 THR A C 1
ATOM 835 O O . THR A 1 115 ? -0.887 10.687 -15.952 1.00 77.31 115 THR A O 1
ATOM 838 N N . ASP A 1 116 ? -1.275 9.736 -13.958 1.00 70.25 116 ASP A N 1
ATOM 839 C CA . ASP A 1 116 ? 0.064 9.998 -13.427 1.00 70.25 116 ASP A CA 1
ATOM 840 C C . ASP A 1 116 ? 1.027 8.918 -13.946 1.00 70.25 116 ASP A C 1
ATOM 842 O O . ASP A 1 116 ? 0.866 7.745 -13.589 1.00 70.25 116 ASP A O 1
ATOM 846 N N . PRO A 1 117 ? 2.065 9.287 -14.721 1.00 66.31 117 PRO A N 1
ATOM 847 C CA . PRO A 1 117 ? 3.034 8.335 -15.249 1.00 66.31 117 PRO A CA 1
ATOM 848 C C . PRO A 1 117 ? 3.712 7.453 -14.197 1.00 66.31 117 PRO A C 1
ATOM 850 O O . PRO A 1 117 ? 4.065 6.320 -14.506 1.00 66.31 117 PRO A O 1
ATOM 853 N N . ASN A 1 118 ? 3.906 7.943 -12.969 1.00 69.19 118 ASN A N 1
ATOM 854 C CA . ASN A 1 118 ? 4.554 7.175 -11.904 1.00 69.19 118 ASN A CA 1
ATOM 855 C C . ASN A 1 118 ? 3.624 6.126 -11.292 1.00 69.19 118 ASN A C 1
ATOM 857 O O . ASN A 1 118 ? 4.089 5.085 -10.841 1.00 69.19 118 ASN A O 1
ATOM 861 N N . LEU A 1 119 ? 2.322 6.404 -11.252 1.00 68.62 119 LEU A N 1
ATOM 862 C CA . LEU A 1 119 ? 1.326 5.463 -10.742 1.00 68.62 119 LEU A CA 1
ATOM 863 C C . LEU A 1 119 ? 0.920 4.461 -11.821 1.00 68.62 119 LEU A C 1
ATOM 865 O O . LEU A 1 119 ? 0.740 3.286 -11.528 1.00 68.62 119 LEU A O 1
ATOM 869 N N . LEU A 1 120 ? 0.831 4.908 -13.073 1.00 73.62 120 LEU A N 1
ATOM 870 C CA . LEU A 1 120 ? 0.573 4.035 -14.211 1.00 73.62 120 LEU A CA 1
ATOM 871 C C . LEU A 1 120 ? 1.720 3.033 -14.429 1.00 73.62 120 LEU A C 1
ATOM 873 O O . LEU A 1 120 ? 1.479 1.886 -14.782 1.00 73.62 120 LEU A O 1
ATOM 877 N N . ALA A 1 121 ? 2.957 3.439 -14.130 1.00 66.12 121 ALA A N 1
ATOM 878 C CA . ALA A 1 121 ? 4.143 2.587 -14.176 1.00 66.12 121 ALA A CA 1
ATOM 879 C C . ALA A 1 121 ? 4.069 1.299 -13.362 1.00 66.12 121 ALA A C 1
ATOM 881 O O . ALA A 1 121 ? 4.743 0.323 -13.683 1.00 66.12 121 ALA A O 1
ATOM 882 N N . ILE A 1 122 ? 3.334 1.359 -12.259 1.00 70.00 122 ILE A N 1
ATOM 883 C CA . ILE A 1 122 ? 3.184 0.269 -11.302 1.00 70.00 122 ILE A CA 1
ATOM 884 C C . ILE A 1 122 ? 1.783 -0.346 -11.381 1.00 70.00 122 ILE A C 1
ATOM 886 O O . ILE A 1 122 ? 1.456 -1.210 -10.571 1.00 70.00 122 ILE A O 1
ATOM 890 N N . ASP A 1 123 ? 0.947 0.098 -12.328 1.00 78.94 123 ASP A N 1
ATOM 891 C CA . ASP A 1 123 ? -0.360 -0.500 -12.575 1.00 78.94 123 ASP A CA 1
ATOM 892 C C . ASP A 1 123 ? -0.143 -1.872 -13.238 1.00 78.94 123 ASP A C 1
ATOM 894 O O . ASP A 1 123 ? 0.442 -1.940 -14.319 1.00 78.94 123 ASP A O 1
ATOM 898 N N . PRO A 1 124 ? -0.616 -2.982 -12.646 1.00 80.25 124 PRO A N 1
ATOM 899 C CA . PRO A 1 124 ? -0.428 -4.317 -13.212 1.00 80.25 124 PRO A CA 1
ATOM 900 C C . PRO A 1 124 ? -1.065 -4.480 -14.598 1.00 80.25 124 PRO A C 1
ATOM 902 O O . PRO A 1 124 ? -0.758 -5.420 -15.316 1.00 80.25 124 PRO A O 1
ATOM 905 N N . ARG A 1 125 ? -1.958 -3.578 -15.012 1.00 86.00 125 ARG A N 1
ATOM 906 C CA . ARG A 1 125 ? -2.623 -3.620 -16.321 1.00 86.00 125 ARG A CA 1
ATOM 907 C C . ARG A 1 125 ? -1.868 -2.857 -17.405 1.00 86.00 125 ARG A C 1
ATOM 909 O O . ARG A 1 125 ? -2.394 -2.751 -18.515 1.00 86.00 125 ARG A O 1
ATOM 916 N N . ILE A 1 126 ? -0.694 -2.302 -17.098 1.00 76.38 126 ILE A N 1
ATOM 917 C CA . ILE A 1 126 ? 0.069 -1.414 -17.986 1.00 76.38 126 ILE A CA 1
ATOM 918 C C . ILE A 1 126 ? 0.338 -2.023 -19.368 1.00 76.38 126 ILE A C 1
ATOM 920 O O . ILE A 1 126 ? 0.182 -1.347 -20.380 1.00 76.38 126 ILE A O 1
ATOM 924 N N . ASP A 1 127 ? 0.633 -3.322 -19.432 1.00 75.69 127 ASP A N 1
ATOM 925 C CA . ASP A 1 127 ? 0.930 -4.024 -20.688 1.00 75.69 127 ASP A CA 1
ATOM 926 C C . ASP A 1 127 ? -0.316 -4.556 -21.418 1.00 75.69 127 ASP A C 1
ATOM 928 O O . ASP A 1 127 ? -0.208 -5.140 -22.504 1.00 75.69 127 ASP A O 1
ATOM 932 N N . GLY A 1 128 ? -1.500 -4.355 -20.831 1.00 82.44 128 GLY A N 1
ATOM 933 C CA . GLY A 1 128 ? -2.780 -4.886 -21.292 1.00 82.44 128 GLY A CA 1
ATOM 934 C C . GLY A 1 128 ? -3.864 -3.815 -21.355 1.00 82.44 128 GLY A C 1
ATOM 935 O O . GLY A 1 128 ? -3.900 -3.008 -22.276 1.00 82.44 128 GLY A O 1
ATOM 936 N N . LEU A 1 129 ? -4.790 -3.826 -20.394 1.00 81.88 129 LEU A N 1
ATOM 937 C CA . LEU A 1 129 ? -5.981 -2.968 -20.426 1.00 81.88 129 LEU A CA 1
ATOM 938 C C . LEU A 1 129 ? -5.672 -1.465 -20.313 1.00 81.88 129 LEU A C 1
ATOM 940 O O . LEU A 1 129 ? -6.473 -0.661 -20.777 1.00 81.88 129 LEU A O 1
ATOM 944 N N . CYS A 1 130 ? -4.535 -1.095 -19.719 1.00 82.19 130 CYS A N 1
ATOM 945 C CA . CYS A 1 130 ? -4.078 0.293 -19.601 1.00 82.19 130 CYS A CA 1
ATOM 946 C C . CYS A 1 130 ? -3.008 0.673 -20.635 1.00 82.19 130 CYS A C 1
ATOM 948 O O . CYS A 1 130 ? -2.338 1.693 -20.481 1.00 82.19 130 CYS A O 1
ATOM 950 N N . LYS A 1 131 ? -2.851 -0.141 -21.685 1.00 74.19 131 LYS A N 1
ATOM 951 C CA . LYS A 1 131 ? -1.837 0.046 -22.727 1.00 74.19 131 LYS A CA 1
ATOM 952 C C . LYS A 1 131 ? -2.130 1.218 -23.668 1.00 74.19 131 LYS A C 1
ATOM 954 O O . LYS A 1 131 ? -1.199 1.769 -24.244 1.00 74.19 131 LYS A O 1
ATOM 959 N N . ASP A 1 132 ? -3.393 1.629 -23.781 1.00 63.03 132 ASP A N 1
ATOM 960 C CA . ASP A 1 132 ? -3.844 2.611 -24.768 1.00 63.03 132 ASP A CA 1
ATOM 961 C C . ASP A 1 132 ? -4.604 3.773 -24.111 1.00 63.03 132 ASP A C 1
ATOM 963 O O . ASP A 1 132 ? -5.755 3.625 -23.721 1.00 63.03 132 ASP A O 1
ATOM 967 N N . GLU A 1 133 ? -3.932 4.925 -24.005 1.00 48.56 133 GLU A N 1
ATOM 968 C CA . GLU A 1 133 ? -4.498 6.297 -24.074 1.00 48.56 133 GLU A CA 1
ATOM 969 C C . GLU A 1 133 ? -3.415 7.372 -23.892 1.00 48.56 133 GLU A C 1
ATOM 971 O O . GLU A 1 133 ? -3.609 8.555 -24.182 1.00 48.56 133 GLU A O 1
ATOM 976 N N . HIS A 1 134 ? -2.225 6.971 -23.463 1.00 46.38 134 HIS A N 1
ATOM 977 C CA . HIS A 1 134 ? -1.046 7.806 -23.555 1.00 46.38 134 HIS A CA 1
ATOM 978 C C . HIS A 1 134 ? -0.150 7.191 -24.618 1.00 46.38 134 HIS A C 1
ATOM 980 O O . HIS A 1 134 ? 0.473 6.157 -24.387 1.00 46.38 134 HIS A O 1
ATOM 986 N N . GLU A 1 135 ? -0.058 7.845 -25.781 1.00 43.34 135 GLU A N 1
ATOM 987 C CA . GLU A 1 135 ? 1.182 7.827 -26.553 1.00 43.34 135 GLU A CA 1
ATOM 988 C C . GLU A 1 135 ? 2.290 8.323 -25.608 1.00 43.34 135 GLU A C 1
ATOM 990 O O . GLU A 1 135 ? 2.704 9.485 -25.628 1.00 43.34 135 GLU A O 1
ATOM 995 N N . TYR A 1 136 ? 2.779 7.453 -24.727 1.00 46.56 136 TYR A N 1
ATOM 996 C CA . TYR A 1 136 ? 4.108 7.596 -24.192 1.00 46.56 136 TYR A CA 1
ATOM 997 C C . TYR A 1 136 ? 4.988 7.471 -25.417 1.00 46.56 136 TYR A C 1
ATOM 999 O O . TYR A 1 136 ? 5.285 6.373 -25.879 1.00 46.56 136 TYR A O 1
ATOM 1007 N N . GLN A 1 137 ? 5.337 8.619 -25.993 1.00 40.56 137 GLN A N 1
ATOM 1008 C CA . GLN A 1 137 ? 6.424 8.748 -26.940 1.00 40.56 137 GLN A CA 1
ATOM 1009 C C . GLN A 1 137 ? 7.643 8.171 -26.218 1.00 40.56 137 GLN A C 1
ATOM 1011 O O . GLN A 1 137 ? 8.305 8.871 -25.446 1.00 40.56 137 GLN A O 1
ATOM 1016 N N . MET A 1 138 ? 7.854 6.858 -26.364 1.00 43.41 138 MET A N 1
ATOM 1017 C CA . MET A 1 138 ? 8.957 6.119 -25.777 1.00 43.41 138 MET A CA 1
ATOM 1018 C C . MET A 1 138 ? 10.210 6.796 -26.295 1.00 43.41 138 MET A C 1
ATOM 1020 O O . MET A 1 138 ? 10.622 6.603 -27.438 1.00 43.41 138 MET A O 1
ATOM 1024 N N . LYS A 1 139 ? 10.778 7.682 -25.478 1.00 44.72 139 LYS A N 1
ATOM 1025 C CA . LYS A 1 139 ? 11.954 8.433 -25.878 1.00 44.72 139 LYS A CA 1
ATOM 1026 C C . LYS A 1 139 ? 13.122 7.469 -25.790 1.00 44.72 139 LYS A C 1
ATOM 1028 O O . LYS A 1 139 ? 13.678 7.266 -24.713 1.00 44.72 139 LYS A O 1
ATOM 1033 N N . LEU A 1 140 ? 13.426 6.843 -26.921 1.00 51.56 140 LEU A N 1
ATOM 1034 C CA . LEU A 1 140 ? 14.548 5.936 -27.064 1.00 51.56 140 LEU A CA 1
ATOM 1035 C C . LEU A 1 140 ? 15.831 6.733 -26.821 1.00 51.56 140 LEU A C 1
ATOM 1037 O O . LEU A 1 140 ? 16.146 7.673 -27.554 1.00 51.56 140 LEU A O 1
ATOM 1041 N N . TYR A 1 141 ? 16.557 6.383 -25.766 1.00 58.62 141 TYR A N 1
ATOM 1042 C CA . TYR A 1 141 ? 17.858 6.974 -25.493 1.00 58.62 141 TYR A CA 1
ATOM 1043 C C . TYR A 1 141 ? 18.938 6.065 -26.048 1.00 58.62 141 TYR A C 1
ATOM 1045 O O . TYR A 1 141 ? 19.230 5.026 -25.464 1.00 58.62 141 TYR A O 1
ATOM 1053 N N . ASN A 1 142 ? 19.530 6.472 -27.167 1.00 64.12 142 ASN A N 1
ATOM 1054 C CA . ASN A 1 142 ? 20.699 5.813 -27.729 1.00 64.12 142 ASN A CA 1
ATOM 1055 C C . ASN A 1 142 ? 21.951 6.500 -27.192 1.00 64.12 142 ASN A C 1
ATOM 1057 O O . ASN A 1 142 ? 22.164 7.685 -27.455 1.00 64.12 142 ASN A O 1
ATOM 1061 N N . TYR A 1 143 ? 22.755 5.758 -26.435 1.00 73.06 143 TYR A N 1
ATOM 1062 C CA . TYR A 1 143 ? 24.049 6.220 -25.953 1.00 73.06 143 TYR A CA 1
ATOM 1063 C C . TYR A 1 143 ? 25.184 5.393 -26.555 1.00 73.06 143 TYR A C 1
ATOM 1065 O O . TYR A 1 143 ? 25.018 4.205 -26.809 1.00 73.06 143 TYR A O 1
ATOM 1073 N N . PHE A 1 144 ? 26.332 6.022 -26.771 1.00 73.19 144 PHE A N 1
ATOM 1074 C CA . PHE A 1 144 ? 27.535 5.437 -27.348 1.00 73.19 144 PHE A CA 1
ATOM 1075 C C . PHE A 1 144 ? 28.679 5.542 -26.346 1.00 73.19 144 PHE A C 1
ATOM 1077 O O . PHE A 1 144 ? 28.973 6.632 -25.853 1.00 73.19 144 PHE A O 1
ATOM 1084 N N . ILE A 1 145 ? 29.310 4.408 -26.054 1.00 75.69 145 ILE A N 1
ATOM 1085 C CA . ILE A 1 145 ? 30.369 4.264 -25.056 1.00 75.69 145 ILE A CA 1
ATOM 1086 C C . ILE A 1 145 ? 31.609 3.703 -25.749 1.00 75.69 145 ILE A C 1
ATOM 1088 O O . ILE A 1 145 ? 31.546 2.659 -26.398 1.00 75.69 145 ILE A O 1
ATOM 1092 N N . ASN A 1 146 ? 32.734 4.400 -25.612 1.00 77.19 146 ASN A N 1
ATOM 1093 C CA . ASN A 1 146 ? 34.010 4.001 -26.187 1.00 77.19 146 ASN A CA 1
ATOM 1094 C C . ASN A 1 146 ? 35.164 4.476 -25.294 1.00 77.19 146 ASN A C 1
ATOM 1096 O O . ASN A 1 146 ? 35.351 5.672 -25.082 1.00 77.19 146 ASN A O 1
ATOM 1100 N N . LYS A 1 147 ? 35.953 3.545 -24.767 1.00 77.31 147 LYS A N 1
ATOM 1101 C CA . LYS A 1 147 ? 37.018 3.808 -23.792 1.00 77.31 147 LYS A CA 1
ATOM 1102 C C . LYS A 1 147 ? 38.151 4.666 -24.349 1.00 77.31 147 LYS A C 1
ATOM 1104 O O . LYS A 1 147 ? 38.679 5.522 -23.641 1.00 77.31 147 LYS A O 1
ATOM 1109 N N . SER A 1 148 ? 38.534 4.431 -25.597 1.00 78.81 148 SER A N 1
ATOM 1110 C CA . SER A 1 148 ? 39.706 5.018 -26.243 1.00 78.81 148 SER A CA 1
ATOM 1111 C C . SER A 1 148 ? 39.428 6.409 -26.799 1.00 78.81 148 SER A C 1
ATOM 1113 O O . SER A 1 148 ? 40.287 7.285 -26.727 1.00 78.81 148 SER A O 1
ATOM 1115 N N . SER A 1 149 ? 38.232 6.627 -27.348 1.00 82.62 149 SER A N 1
ATOM 1116 C CA . SER A 1 149 ? 37.829 7.904 -27.957 1.00 82.62 149 SER A CA 1
ATOM 1117 C C . SER A 1 149 ? 36.882 8.728 -27.083 1.00 82.62 149 SER A C 1
ATOM 1119 O O . SER A 1 149 ? 36.703 9.921 -27.325 1.00 82.62 149 SER A O 1
ATOM 1121 N N . GLY A 1 150 ? 36.285 8.122 -26.056 1.00 84.88 150 GLY A N 1
ATOM 1122 C CA . GLY A 1 150 ? 35.258 8.757 -25.248 1.00 84.88 150 GLY A CA 1
ATOM 1123 C C . GLY A 1 150 ? 35.786 9.664 -24.147 1.00 84.88 150 GLY A C 1
ATOM 1124 O O . GLY A 1 150 ? 36.929 9.586 -23.675 1.00 84.88 150 GLY A O 1
ATOM 1125 N N . ASN A 1 151 ? 34.895 10.539 -23.692 1.00 85.19 151 ASN A N 1
ATOM 1126 C CA . ASN A 1 151 ? 35.119 11.403 -22.542 1.00 85.19 151 ASN A CA 1
ATOM 1127 C C . ASN A 1 151 ? 33.835 11.498 -21.712 1.00 85.19 151 ASN A C 1
ATOM 1129 O O . ASN A 1 151 ? 32.772 11.796 -22.258 1.00 85.19 151 ASN A O 1
ATOM 1133 N N . ASP A 1 152 ? 33.942 11.249 -20.409 1.00 84.88 152 ASP A N 1
ATOM 1134 C CA . ASP A 1 152 ? 32.818 11.264 -19.473 1.00 84.88 152 ASP A CA 1
ATOM 1135 C C . ASP A 1 152 ? 32.398 12.704 -19.162 1.00 84.88 152 ASP A C 1
ATOM 1137 O O . ASP A 1 152 ? 32.958 13.393 -18.310 1.00 84.88 152 ASP A O 1
ATOM 1141 N N . ASN A 1 153 ? 31.403 13.170 -19.910 1.00 78.25 153 ASN A N 1
ATOM 1142 C CA . ASN A 1 153 ? 30.785 14.481 -19.782 1.00 78.25 153 ASN A CA 1
ATOM 1143 C C . ASN A 1 153 ? 29.290 14.359 -20.118 1.00 78.25 153 ASN A C 1
ATOM 1145 O O . ASN A 1 153 ? 28.921 13.590 -21.002 1.00 78.25 153 ASN A O 1
ATOM 1149 N N . ILE A 1 154 ? 28.437 15.146 -19.461 1.00 73.12 154 ILE A N 1
ATOM 1150 C CA . ILE A 1 154 ? 26.986 15.188 -19.692 1.00 73.12 154 ILE A CA 1
ATOM 1151 C C . ILE A 1 154 ? 26.599 15.574 -21.130 1.00 73.12 154 ILE A C 1
ATOM 1153 O O . ILE A 1 154 ? 25.496 15.269 -21.576 1.00 73.12 154 ILE A O 1
ATOM 1157 N N . LEU A 1 155 ? 27.501 16.231 -21.865 1.00 77.75 155 LEU A N 1
ATOM 1158 C CA . LEU A 1 155 ? 27.315 16.586 -23.277 1.00 77.75 155 LEU A CA 1
ATOM 1159 C C . LEU A 1 155 ? 27.696 15.459 -24.256 1.00 77.75 155 LEU A C 1
ATOM 1161 O O . LEU A 1 155 ? 27.486 15.607 -25.460 1.00 77.75 155 LEU A O 1
ATOM 1165 N N . ASN A 1 156 ? 28.260 14.356 -23.760 1.00 77.44 156 ASN A N 1
ATOM 1166 C CA . ASN A 1 156 ? 28.715 13.222 -24.557 1.00 77.44 156 ASN A CA 1
ATOM 1167 C C . ASN A 1 156 ? 27.790 12.009 -24.385 1.00 77.44 156 ASN A C 1
ATOM 1169 O O . ASN A 1 156 ? 26.918 11.965 -23.520 1.00 77.44 156 ASN A O 1
ATOM 1173 N N . GLY A 1 157 ? 27.974 11.015 -25.246 1.00 75.69 157 GLY A N 1
ATOM 1174 C CA . GLY A 1 157 ? 27.238 9.762 -25.250 1.00 75.69 157 GLY A CA 1
ATOM 1175 C C . GLY A 1 157 ? 26.071 9.752 -26.227 1.00 75.69 157 GLY A C 1
ATOM 1176 O O . GLY A 1 157 ? 25.767 8.702 -26.755 1.00 75.69 157 GLY A O 1
ATOM 1177 N N . GLN A 1 158 ? 25.477 10.889 -26.590 1.00 78.06 158 GLN A N 1
ATOM 1178 C CA . GLN A 1 158 ? 24.319 10.916 -27.505 1.00 78.06 158 GLN A CA 1
ATOM 1179 C C . GLN A 1 158 ? 24.672 10.707 -28.996 1.00 78.06 158 GLN A C 1
ATOM 1181 O O . GLN A 1 158 ? 23.783 10.709 -29.843 1.00 78.06 158 GLN A O 1
ATOM 1186 N N . SER A 1 159 ? 25.956 10.550 -29.346 1.00 77.75 159 SER A N 1
ATOM 1187 C CA . SER A 1 159 ? 26.402 10.262 -30.719 1.00 77.75 159 SER A CA 1
ATOM 1188 C C . SER A 1 159 ? 27.718 9.480 -30.738 1.00 77.75 159 SER A C 1
ATOM 1190 O O . SER A 1 159 ? 28.553 9.681 -29.855 1.00 77.75 159 SER A O 1
ATOM 1192 N N . GLU A 1 160 ? 27.953 8.688 -31.787 1.00 72.94 160 GLU A N 1
ATOM 1193 C CA . GLU A 1 160 ? 29.216 7.956 -32.012 1.00 72.94 160 GLU A CA 1
ATOM 1194 C C . GLU A 1 160 ? 30.445 8.865 -32.087 1.00 72.94 160 GLU A C 1
ATOM 1196 O O . GLU A 1 160 ? 31.528 8.481 -31.663 1.00 72.94 160 GLU A O 1
ATOM 1201 N N . SER A 1 161 ? 30.282 10.094 -32.590 1.00 81.12 161 SER A N 1
ATOM 1202 C CA . SER A 1 161 ? 31.380 11.064 -32.723 1.00 81.12 161 SER A CA 1
ATOM 1203 C C . SER A 1 161 ? 31.847 11.661 -31.391 1.00 81.12 161 SER A C 1
ATOM 1205 O O . SER A 1 161 ? 32.920 12.257 -31.311 1.00 81.12 161 SER A O 1
ATOM 1207 N N . LYS A 1 162 ? 31.021 11.538 -30.346 1.00 83.62 162 LYS A N 1
ATOM 1208 C CA . LYS A 1 162 ? 31.286 12.049 -28.997 1.00 83.62 162 LYS A CA 1
ATOM 1209 C C . LYS A 1 162 ? 30.807 11.031 -27.962 1.00 83.62 162 LYS A C 1
ATOM 1211 O O . LYS A 1 162 ? 29.843 11.321 -27.251 1.00 83.62 162 LYS A O 1
ATOM 1216 N N . PRO A 1 163 ? 31.426 9.845 -27.883 1.00 83.25 163 PRO A N 1
ATOM 1217 C CA . PRO A 1 163 ? 30.989 8.818 -26.956 1.00 83.25 163 PRO A CA 1
ATOM 1218 C C . PRO A 1 163 ? 31.387 9.178 -25.518 1.00 83.25 163 PRO A C 1
ATOM 1220 O O . PRO A 1 163 ? 32.325 9.948 -25.273 1.00 83.25 163 PRO A O 1
ATOM 1223 N N . THR A 1 164 ? 30.673 8.626 -24.545 1.00 84.50 164 THR A N 1
ATOM 1224 C CA . THR A 1 164 ? 31.159 8.574 -23.161 1.00 84.50 164 THR A CA 1
ATOM 1225 C C . THR A 1 164 ? 32.291 7.557 -23.058 1.00 84.50 164 THR A C 1
ATOM 1227 O O . THR A 1 164 ? 32.447 6.684 -23.913 1.00 84.50 164 THR A O 1
ATOM 1230 N N . ARG A 1 165 ? 33.132 7.692 -22.033 1.00 82.38 165 ARG A N 1
ATOM 1231 C CA . ARG A 1 165 ? 34.276 6.804 -21.833 1.00 82.38 165 ARG A CA 1
ATOM 1232 C C . ARG A 1 165 ? 33.882 5.531 -21.104 1.00 82.38 165 ARG A C 1
ATOM 1234 O O . ARG A 1 165 ? 34.399 4.480 -21.463 1.00 82.38 165 ARG A O 1
ATOM 1241 N N . THR A 1 166 ? 33.016 5.629 -20.095 1.00 77.69 166 THR A N 1
ATOM 1242 C CA . THR A 1 166 ? 32.686 4.510 -19.199 1.00 77.69 166 THR A CA 1
ATOM 1243 C C . THR A 1 166 ? 31.198 4.174 -19.196 1.00 77.69 166 THR A C 1
ATOM 1245 O O . THR A 1 166 ? 30.321 5.028 -19.395 1.00 77.69 166 THR A O 1
ATOM 1248 N N . ILE A 1 167 ? 30.897 2.899 -18.949 1.00 71.00 167 ILE A N 1
ATOM 1249 C CA . ILE A 1 167 ? 29.516 2.418 -18.868 1.00 71.00 167 ILE A CA 1
ATOM 1250 C C . ILE A 1 167 ? 28.865 2.950 -17.584 1.00 71.00 167 ILE A C 1
ATOM 1252 O O . ILE A 1 167 ? 27.737 3.443 -17.616 1.00 71.00 167 ILE A O 1
ATOM 1256 N N . GLU A 1 168 ? 29.602 2.937 -16.468 1.00 69.00 168 GLU A N 1
ATOM 1257 C CA . GLU A 1 168 ? 29.130 3.418 -15.165 1.00 69.00 168 GLU A CA 1
ATOM 1258 C C . GLU A 1 168 ? 28.670 4.884 -15.220 1.00 69.00 168 GLU A C 1
ATOM 1260 O O . GLU A 1 168 ? 27.576 5.214 -14.755 1.00 69.00 168 GLU A O 1
ATOM 1265 N N . TYR A 1 169 ? 29.468 5.771 -15.822 1.00 76.12 169 TYR A N 1
ATOM 1266 C CA . TYR A 1 169 ? 29.118 7.186 -15.948 1.00 76.12 169 TYR A CA 1
ATOM 1267 C C . TYR A 1 169 ? 27.854 7.393 -16.788 1.00 76.12 169 TYR A C 1
ATOM 1269 O O . TYR A 1 169 ? 26.967 8.165 -16.418 1.00 76.12 169 TYR A O 1
ATOM 1277 N N . THR A 1 170 ? 27.735 6.652 -17.889 1.00 74.31 170 THR A N 1
ATOM 1278 C CA . THR A 1 170 ? 26.573 6.711 -18.785 1.00 74.31 170 THR A CA 1
ATOM 1279 C C . THR A 1 170 ? 25.299 6.287 -18.066 1.00 74.31 170 THR A C 1
ATOM 1281 O O . THR A 1 170 ? 24.277 6.969 -18.139 1.00 74.31 170 THR A O 1
ATOM 1284 N N . ILE A 1 171 ? 25.370 5.206 -17.292 1.00 70.56 171 ILE A N 1
ATOM 1285 C CA . ILE A 1 171 ? 24.243 4.740 -16.488 1.00 70.56 171 ILE A CA 1
ATOM 1286 C C . ILE A 1 171 ? 23.906 5.745 -15.378 1.00 70.56 171 ILE A C 1
ATOM 1288 O O . ILE A 1 171 ? 22.729 6.017 -15.151 1.00 70.56 171 ILE A O 1
ATOM 1292 N N . LYS A 1 172 ? 24.897 6.378 -14.733 1.00 68.81 172 LYS A N 1
ATOM 1293 C CA . LYS A 1 172 ? 24.653 7.455 -13.754 1.00 68.81 172 LYS A CA 1
ATOM 1294 C C . LYS A 1 172 ? 23.938 8.659 -14.367 1.00 6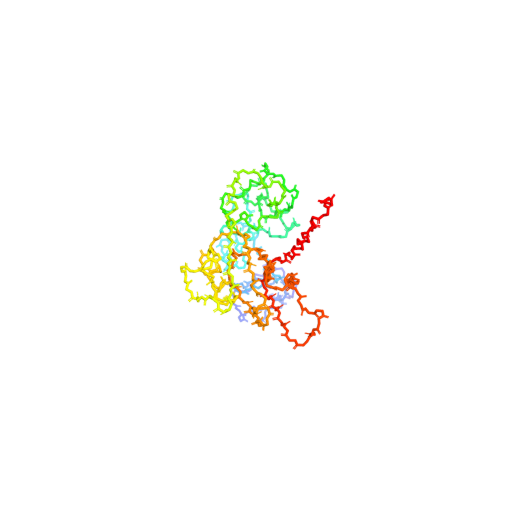8.81 172 LYS A C 1
ATOM 1296 O O . LYS A 1 172 ? 23.052 9.211 -13.720 1.00 68.81 172 LYS A O 1
ATOM 1301 N N . ILE A 1 173 ? 24.271 9.053 -15.600 1.00 69.94 173 ILE A N 1
ATOM 1302 C CA . ILE A 1 173 ? 23.538 10.107 -16.323 1.00 69.94 173 ILE A CA 1
ATOM 1303 C C . ILE A 1 173 ? 22.091 9.686 -16.557 1.00 69.94 173 ILE A C 1
ATOM 1305 O O . ILE A 1 173 ? 21.188 10.487 -16.314 1.00 69.94 173 ILE A O 1
ATOM 1309 N N . LEU A 1 174 ? 21.873 8.453 -17.019 1.00 66.56 174 LEU A N 1
ATOM 1310 C CA . LEU A 1 174 ? 20.535 7.933 -17.276 1.00 66.56 174 LEU A CA 1
ATOM 1311 C C . LEU A 1 174 ? 19.709 7.898 -15.980 1.00 66.56 174 LEU A C 1
ATOM 1313 O O . LEU A 1 174 ? 18.615 8.442 -15.942 1.00 66.56 174 LEU A O 1
ATOM 1317 N N . ILE A 1 175 ? 20.246 7.354 -14.887 1.00 62.06 175 ILE A N 1
ATOM 1318 C CA . ILE A 1 175 ? 19.533 7.253 -13.602 1.00 62.06 175 ILE A CA 1
ATOM 1319 C C . ILE A 1 175 ? 19.342 8.633 -12.948 1.00 62.06 175 ILE A C 1
ATOM 1321 O O . ILE A 1 175 ? 18.312 8.895 -12.332 1.00 62.06 175 ILE A O 1
ATOM 1325 N N . GLY A 1 176 ? 20.327 9.527 -13.062 1.00 55.44 176 GLY A N 1
ATOM 1326 C CA . GLY A 1 176 ? 20.313 10.843 -12.419 1.00 55.44 176 GLY A CA 1
ATOM 1327 C C . GLY A 1 176 ? 19.406 11.874 -13.094 1.00 55.44 176 GLY A C 1
ATOM 1328 O O . GLY A 1 176 ? 18.949 12.795 -12.421 1.00 55.44 176 GLY A O 1
ATOM 1329 N N . ASN A 1 177 ? 19.132 11.723 -14.396 1.00 54.53 177 ASN A N 1
ATOM 1330 C CA . ASN A 1 177 ? 18.377 12.702 -15.191 1.00 54.53 177 ASN A CA 1
ATOM 1331 C C . ASN A 1 177 ? 17.014 12.197 -15.698 1.00 54.53 177 ASN A C 1
ATOM 1333 O O . ASN A 1 177 ? 16.287 12.966 -16.329 1.00 54.53 177 ASN A O 1
ATOM 1337 N N . ILE A 1 178 ? 16.651 10.930 -15.462 1.00 51.50 178 ILE A N 1
ATOM 1338 C CA . ILE A 1 178 ? 15.413 10.336 -15.987 1.00 51.50 178 ILE A CA 1
ATOM 1339 C C . ILE A 1 178 ? 14.435 10.063 -14.837 1.00 51.50 178 ILE A C 1
ATOM 1341 O O . ILE A 1 178 ? 14.625 9.154 -14.038 1.00 51.50 178 ILE A O 1
ATOM 1345 N N . ASN A 1 179 ? 13.360 10.856 -14.781 1.00 45.84 179 ASN A N 1
ATOM 1346 C CA . ASN A 1 179 ? 12.272 10.738 -13.798 1.00 45.84 179 ASN A CA 1
ATOM 1347 C C . ASN A 1 179 ? 11.008 10.059 -14.385 1.00 45.84 179 ASN A C 1
ATOM 1349 O O . ASN A 1 179 ? 9.907 10.333 -13.920 1.00 45.84 179 ASN A O 1
ATOM 1353 N N . GLN A 1 180 ? 11.124 9.268 -15.461 1.00 44.19 180 GLN A N 1
ATOM 1354 C CA . GLN A 1 180 ? 9.990 8.612 -16.140 1.00 44.19 180 GLN A CA 1
ATOM 1355 C C . GLN A 1 180 ? 10.401 7.239 -16.692 1.00 44.19 180 GLN A C 1
ATOM 1357 O O . GLN A 1 180 ? 11.540 7.094 -17.127 1.00 44.19 180 GLN A O 1
ATOM 1362 N N . LEU A 1 181 ? 9.467 6.279 -16.751 1.00 44.06 181 LEU A N 1
ATOM 1363 C CA . LEU A 1 181 ? 9.680 4.934 -17.309 1.00 44.06 181 LEU A CA 1
ATOM 1364 C C . LEU A 1 181 ? 10.199 4.980 -18.742 1.00 44.06 181 LEU A C 1
ATOM 1366 O O . LEU A 1 181 ? 9.491 5.434 -19.645 1.00 44.06 181 LEU A O 1
ATOM 1370 N N . ARG A 1 182 ? 11.432 4.522 -18.970 1.00 56.22 182 ARG A N 1
ATOM 1371 C CA . ARG A 1 182 ? 12.037 4.533 -20.307 1.00 56.22 182 ARG A CA 1
ATOM 1372 C C . ARG A 1 182 ? 12.967 3.346 -20.535 1.00 56.22 182 ARG A C 1
ATOM 1374 O O . ARG A 1 182 ? 13.536 2.794 -19.594 1.00 56.22 182 ARG A O 1
ATOM 1381 N N . GLN A 1 183 ? 13.120 3.005 -21.814 1.00 49.81 183 GLN A N 1
ATOM 1382 C CA . GLN A 1 183 ? 14.104 2.069 -22.349 1.00 49.81 183 GLN A CA 1
ATOM 1383 C C . GLN A 1 183 ? 15.335 2.853 -22.824 1.00 49.81 183 GLN A C 1
ATOM 1385 O O . GLN A 1 183 ? 15.208 3.828 -23.570 1.00 49.81 183 GLN A O 1
ATOM 1390 N N . ALA A 1 184 ? 16.526 2.429 -22.407 1.00 56.50 184 ALA A N 1
ATOM 1391 C CA . ALA A 1 184 ? 17.789 2.981 -22.892 1.00 56.50 184 ALA A CA 1
ATOM 1392 C C . ALA A 1 184 ? 18.588 1.905 -23.629 1.00 56.50 184 ALA A C 1
ATOM 1394 O O . ALA A 1 184 ? 18.677 0.771 -23.163 1.00 56.50 184 ALA A O 1
ATOM 1395 N N . THR A 1 185 ? 19.189 2.275 -24.756 1.00 59.91 185 THR A N 1
ATOM 1396 C CA . THR A 1 185 ? 20.089 1.420 -25.528 1.00 59.91 185 THR A CA 1
ATOM 1397 C C . THR A 1 185 ? 21.506 1.964 -25.414 1.00 59.91 185 THR A C 1
ATOM 1399 O O . THR A 1 185 ? 21.778 3.112 -25.771 1.00 59.91 185 THR A O 1
ATOM 1402 N N . LEU A 1 186 ? 22.416 1.134 -24.916 1.00 65.69 186 LEU A N 1
ATOM 1403 C CA . LEU A 1 186 ? 23.831 1.437 -24.759 1.00 65.69 186 LEU A CA 1
ATOM 1404 C C . LEU A 1 186 ? 24.630 0.695 -25.830 1.00 65.69 186 LEU A C 1
ATOM 1406 O O . LEU A 1 186 ? 24.780 -0.522 -25.765 1.00 65.69 186 LEU A O 1
ATOM 1410 N N . ASN A 1 187 ? 25.147 1.441 -26.799 1.00 62.84 187 ASN A N 1
ATOM 1411 C CA . ASN A 1 187 ? 26.069 0.968 -27.822 1.00 62.84 187 ASN A CA 1
ATOM 1412 C C . ASN A 1 187 ? 27.488 0.994 -27.248 1.00 62.84 187 ASN A C 1
ATOM 1414 O O . ASN A 1 187 ? 28.040 2.066 -27.000 1.00 62.84 187 ASN A O 1
ATOM 1418 N N . ILE A 1 188 ? 28.060 -0.180 -26.994 1.00 62.59 188 ILE A N 1
ATOM 1419 C CA . ILE A 1 188 ? 29.323 -0.330 -26.265 1.00 62.59 188 ILE A CA 1
ATOM 1420 C C . ILE A 1 188 ? 30.421 -0.818 -27.209 1.00 62.59 188 ILE A C 1
ATOM 1422 O O . ILE A 1 188 ? 30.246 -1.801 -27.931 1.00 62.59 188 ILE A O 1
ATOM 1426 N N . ALA A 1 189 ? 31.567 -0.135 -27.186 1.00 58.91 189 ALA A N 1
ATOM 1427 C CA . ALA A 1 189 ? 32.773 -0.569 -27.877 1.00 58.91 189 ALA A CA 1
ATOM 1428 C C . ALA A 1 189 ? 33.435 -1.771 -27.180 1.00 58.91 189 ALA A C 1
ATOM 1430 O O . ALA A 1 189 ? 33.409 -1.898 -25.956 1.00 58.91 189 ALA A O 1
ATOM 1431 N N . ALA A 1 190 ? 34.115 -2.616 -27.962 1.00 58.00 190 ALA A N 1
ATOM 1432 C CA . ALA A 1 190 ? 34.718 -3.879 -27.515 1.00 58.00 190 ALA A CA 1
ATOM 1433 C C . ALA A 1 190 ? 35.614 -3.780 -26.256 1.00 58.00 190 ALA A C 1
ATOM 1435 O O . ALA A 1 190 ? 35.699 -4.687 -25.436 1.00 58.00 190 ALA A O 1
ATOM 1436 N N . GLU A 1 191 ? 36.289 -2.655 -26.093 1.00 59.56 191 GLU A N 1
ATOM 1437 C CA . GLU A 1 191 ? 37.245 -2.369 -25.020 1.00 59.56 191 GLU A CA 1
ATOM 1438 C C . GLU A 1 191 ? 36.618 -2.001 -23.664 1.00 59.56 191 GLU A C 1
ATOM 1440 O O . GLU A 1 191 ? 37.318 -1.968 -22.647 1.00 59.56 191 GLU A O 1
ATOM 1445 N N . ASN A 1 192 ? 35.314 -1.727 -23.633 1.00 55.56 192 ASN A N 1
ATOM 1446 C CA . ASN A 1 192 ? 34.572 -1.405 -22.414 1.00 55.56 192 ASN A CA 1
ATOM 1447 C C . ASN A 1 192 ? 33.957 -2.644 -21.741 1.00 55.56 192 ASN A C 1
ATOM 1449 O O . ASN A 1 192 ? 33.469 -2.542 -20.619 1.00 55.56 192 ASN A O 1
ATOM 1453 N N . TYR A 1 193 ? 34.011 -3.823 -22.372 1.00 57.38 193 TYR A N 1
ATOM 1454 C CA . TYR A 1 193 ? 33.381 -5.046 -21.848 1.00 57.38 193 TYR A CA 1
ATOM 1455 C C . TYR A 1 193 ? 34.036 -5.653 -20.608 1.00 57.38 193 TYR A C 1
ATOM 1457 O O . TYR A 1 193 ? 33.447 -6.535 -19.998 1.00 57.38 193 TYR A O 1
ATOM 1465 N N . SER A 1 194 ? 35.227 -5.194 -20.220 1.00 50.94 194 SER A N 1
ATOM 1466 C CA . SER A 1 194 ? 35.910 -5.650 -19.005 1.00 50.94 194 SER A CA 1
ATOM 1467 C C . SER A 1 194 ? 35.574 -4.808 -17.765 1.00 50.94 194 SER A C 1
ATOM 1469 O O . SER A 1 194 ? 36.248 -4.936 -16.742 1.00 50.94 194 SER A O 1
ATOM 1471 N N . GLU A 1 195 ? 34.644 -3.853 -17.863 1.00 49.47 195 GLU A N 1
ATOM 1472 C CA . GLU A 1 195 ? 34.231 -3.024 -16.727 1.00 49.47 195 GLU A CA 1
ATOM 1473 C C . GLU A 1 195 ? 33.316 -3.831 -15.791 1.00 49.47 195 GLU A C 1
ATOM 1475 O O . GLU A 1 195 ? 32.286 -4.358 -16.207 1.00 49.47 195 GLU A O 1
ATOM 1480 N N . ASN A 1 196 ? 33.688 -3.924 -14.510 1.00 42.44 196 ASN A N 1
ATOM 1481 C CA . ASN A 1 196 ? 32.802 -4.443 -13.467 1.00 42.44 196 ASN A CA 1
ATOM 1482 C C . ASN A 1 196 ? 31.872 -3.315 -13.023 1.00 42.44 196 ASN A C 1
ATOM 1484 O O . ASN A 1 196 ? 32.349 -2.237 -12.665 1.00 42.44 196 ASN A O 1
ATOM 1488 N N . ILE A 1 197 ? 30.563 -3.555 -13.053 1.00 46.97 197 ILE A N 1
ATOM 1489 C CA . ILE A 1 197 ? 29.565 -2.516 -12.806 1.00 46.97 197 ILE A CA 1
ATOM 1490 C C . ILE A 1 197 ? 28.605 -3.022 -11.741 1.00 46.97 197 ILE A C 1
ATOM 1492 O O . ILE A 1 197 ? 27.890 -4.004 -11.943 1.00 46.97 197 ILE A O 1
ATOM 1496 N N . GLU A 1 198 ? 28.578 -2.314 -10.620 1.00 38.09 198 GLU A N 1
ATOM 1497 C CA . GLU A 1 198 ? 27.604 -2.502 -9.555 1.00 38.09 198 GLU A CA 1
ATOM 1498 C C . GLU A 1 198 ? 26.704 -1.267 -9.506 1.00 38.09 198 GLU A C 1
ATOM 1500 O O . GLU A 1 198 ? 27.177 -0.128 -9.475 1.00 38.09 198 GLU A O 1
ATOM 1505 N N . LEU A 1 199 ? 25.391 -1.483 -9.547 1.00 46.09 199 LEU A N 1
ATOM 1506 C CA . LEU A 1 199 ? 24.401 -0.411 -9.552 1.00 46.09 199 LEU A CA 1
ATOM 1507 C C . LEU A 1 199 ? 23.409 -0.639 -8.428 1.00 46.09 199 LEU A C 1
ATOM 1509 O O . LEU A 1 199 ? 22.818 -1.707 -8.316 1.00 46.09 199 LEU A O 1
ATOM 1513 N N . THR A 1 200 ? 23.177 0.404 -7.640 1.00 40.78 200 THR A N 1
ATOM 1514 C CA . THR A 1 200 ? 22.113 0.434 -6.639 1.00 40.78 200 THR A CA 1
ATOM 1515 C C . THR A 1 200 ? 21.273 1.680 -6.893 1.00 40.78 200 THR A C 1
ATOM 1517 O O . THR A 1 200 ? 21.668 2.788 -6.528 1.00 40.78 200 THR A O 1
ATOM 1520 N N . SER A 1 201 ? 20.123 1.532 -7.557 1.00 42.00 201 SER A N 1
ATOM 1521 C CA . SER A 1 201 ? 19.175 2.642 -7.709 1.00 42.00 201 SER A CA 1
ATOM 1522 C C . SER A 1 201 ? 18.191 2.655 -6.542 1.00 42.00 201 SER A C 1
ATOM 1524 O O . SER A 1 201 ? 17.604 1.634 -6.203 1.00 42.00 201 SER A O 1
ATOM 1526 N N . LYS A 1 202 ? 17.978 3.830 -5.941 1.00 38.59 202 LYS A N 1
ATOM 1527 C CA . LYS A 1 202 ? 16.931 4.061 -4.929 1.00 38.59 202 LYS A CA 1
ATOM 1528 C C . LYS A 1 202 ? 15.652 4.677 -5.516 1.00 38.59 202 LYS A C 1
ATOM 1530 O O . LYS A 1 202 ? 14.740 4.989 -4.757 1.00 38.59 202 LYS A O 1
ATOM 1535 N N . LYS A 1 203 ? 15.597 4.916 -6.835 1.00 43.44 203 LYS A N 1
ATOM 1536 C CA . LYS A 1 203 ? 14.471 5.579 -7.515 1.00 43.44 203 LYS A CA 1
ATOM 1537 C C . LYS A 1 203 ? 13.919 4.721 -8.667 1.00 43.44 203 LYS A C 1
ATOM 1539 O O . LYS A 1 203 ? 14.724 4.160 -9.416 1.00 43.44 203 LYS A O 1
ATOM 1544 N N . PRO A 1 204 ? 12.586 4.655 -8.846 1.00 43.38 204 PRO A N 1
ATOM 1545 C CA . PRO A 1 204 ? 11.955 3.995 -9.986 1.00 43.38 204 PRO A CA 1
ATOM 1546 C C . PRO A 1 204 ? 12.098 4.905 -11.212 1.00 43.38 204 PRO A C 1
ATOM 1548 O O . PRO A 1 204 ? 11.410 5.914 -11.320 1.00 43.38 204 PRO A O 1
ATOM 1551 N N . GLY A 1 205 ? 13.060 4.629 -12.090 1.00 43.72 205 GLY A N 1
ATOM 1552 C CA . GLY A 1 205 ? 13.327 5.513 -13.236 1.00 43.72 205 GLY A CA 1
ATOM 1553 C C . GLY A 1 205 ? 13.761 4.811 -14.516 1.00 43.72 205 GLY A C 1
ATOM 1554 O O . GLY A 1 205 ? 13.535 5.337 -15.600 1.00 43.72 205 GLY A O 1
ATOM 1555 N N . ILE A 1 206 ? 14.342 3.614 -14.428 1.00 49.34 206 ILE A N 1
ATOM 1556 C CA . ILE A 1 206 ? 14.717 2.832 -15.608 1.00 49.34 206 ILE A CA 1
ATOM 1557 C C . ILE A 1 206 ? 14.214 1.410 -15.422 1.00 49.34 206 ILE A C 1
ATOM 1559 O O . ILE A 1 206 ? 14.656 0.715 -14.510 1.00 49.34 206 ILE A O 1
ATOM 1563 N N . ASN A 1 207 ? 13.301 1.005 -16.304 1.00 44.22 207 ASN A N 1
ATOM 1564 C CA . ASN A 1 207 ? 12.719 -0.335 -16.300 1.00 44.22 207 ASN A CA 1
ATOM 1565 C C . ASN A 1 207 ? 13.505 -1.307 -17.182 1.00 44.22 207 ASN A C 1
ATOM 1567 O O . ASN A 1 207 ? 13.405 -2.503 -16.972 1.00 44.22 207 ASN A O 1
ATOM 1571 N N . MET A 1 208 ? 14.259 -0.814 -18.177 1.00 43.66 208 MET A N 1
ATOM 1572 C CA . MET A 1 208 ? 14.998 -1.670 -19.108 1.00 43.66 208 MET A CA 1
ATOM 1573 C C . MET A 1 208 ? 16.222 -0.955 -19.699 1.00 43.66 208 MET A C 1
ATOM 1575 O O . MET A 1 208 ? 16.109 0.143 -20.254 1.00 43.66 208 MET A O 1
ATOM 1579 N N . ILE A 1 209 ? 17.393 -1.592 -19.608 1.00 53.06 209 ILE A N 1
ATOM 1580 C CA . ILE A 1 209 ? 18.634 -1.157 -20.267 1.00 53.06 209 ILE A CA 1
ATOM 1581 C C . ILE A 1 209 ? 19.072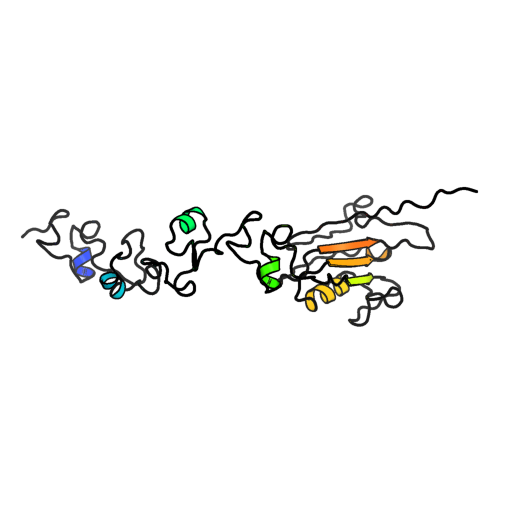 -2.261 -21.222 1.00 53.06 209 ILE A C 1
ATOM 1583 O O . ILE A 1 209 ? 19.431 -3.355 -20.794 1.00 53.06 209 ILE A O 1
ATOM 1587 N N . ASN A 1 210 ? 19.082 -1.945 -22.512 1.00 50.72 210 ASN A N 1
ATOM 1588 C CA . ASN A 1 210 ? 19.596 -2.823 -23.547 1.00 50.72 210 ASN A CA 1
ATOM 1589 C C . ASN A 1 210 ? 21.058 -2.490 -23.810 1.00 50.72 210 ASN A C 1
ATOM 1591 O O . ASN A 1 210 ? 21.396 -1.362 -24.161 1.00 50.72 210 ASN A O 1
ATOM 1595 N N . PHE A 1 211 ? 21.920 -3.486 -23.703 1.00 57.53 211 PHE A N 1
ATOM 1596 C CA . PHE A 1 211 ? 23.301 -3.376 -24.143 1.00 57.53 211 PHE A CA 1
ATOM 1597 C C . PHE A 1 211 ? 23.402 -3.918 -25.568 1.00 57.53 211 PHE A C 1
ATOM 1599 O O . PHE A 1 211 ? 22.928 -5.017 -25.842 1.00 57.53 211 PHE A O 1
ATOM 1606 N N . ILE A 1 2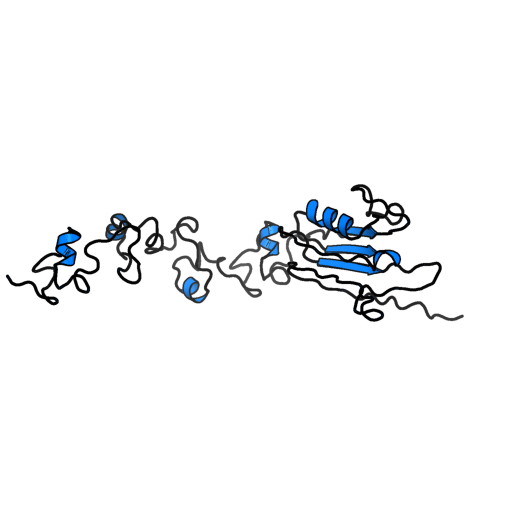12 ? 24.010 -3.160 -26.475 1.00 52.72 212 ILE A N 1
ATOM 1607 C CA . ILE A 1 212 ? 24.296 -3.586 -27.846 1.00 52.72 212 ILE A CA 1
ATOM 1608 C C . ILE A 1 212 ? 25.792 -3.445 -28.073 1.00 52.72 212 ILE A C 1
ATOM 1610 O O . ILE A 1 212 ? 26.379 -2.401 -27.787 1.00 52.72 212 ILE A O 1
ATOM 1614 N N . GLY A 1 213 ? 26.418 -4.504 -28.580 1.00 52.19 213 GLY A N 1
ATOM 1615 C CA . GLY A 1 213 ? 27.812 -4.436 -28.984 1.00 52.19 213 GLY A CA 1
ATOM 1616 C C . GLY A 1 213 ? 28.002 -3.918 -30.381 1.00 52.19 213 GLY A C 1
ATOM 1617 O O . GLY A 1 213 ? 27.423 -4.443 -31.330 1.00 52.19 213 GLY A O 1
ATOM 1618 N N . VAL A 1 214 ? 28.837 -2.889 -30.493 1.00 51.75 214 VAL A N 1
ATOM 1619 C CA . VAL A 1 214 ? 29.225 -2.326 -31.782 1.00 51.75 214 VAL A CA 1
ATOM 1620 C C . VAL A 1 214 ? 30.432 -3.105 -32.298 1.00 51.75 214 VAL A C 1
ATOM 1622 O O . VAL A 1 214 ? 31.424 -3.283 -31.589 1.00 51.75 214 VAL A O 1
ATOM 1625 N N . SER A 1 215 ? 30.314 -3.617 -33.524 1.00 46.88 215 SER A N 1
ATOM 1626 C CA . SER A 1 215 ? 31.379 -4.347 -34.217 1.00 46.88 215 SER A CA 1
ATOM 1627 C C . SER A 1 215 ? 32.596 -3.448 -34.418 1.00 46.88 215 SER A C 1
ATOM 1629 O O . SER A 1 215 ? 32.461 -2.313 -34.866 1.00 46.88 215 SER A O 1
ATOM 1631 N N . ASP A 1 216 ? 33.792 -3.967 -34.153 1.00 47.91 216 ASP A N 1
ATOM 1632 C CA . ASP A 1 216 ? 35.022 -3.304 -34.583 1.00 47.91 216 ASP A CA 1
ATOM 1633 C C . ASP A 1 216 ? 35.181 -3.487 -36.101 1.00 47.91 216 ASP A C 1
ATOM 1635 O O . ASP A 1 216 ? 35.428 -4.595 -36.584 1.00 47.91 216 ASP A O 1
ATOM 1639 N N . GLU A 1 217 ? 35.032 -2.401 -36.862 1.00 44.69 217 GLU A N 1
ATOM 1640 C CA . GLU A 1 217 ? 35.161 -2.396 -38.326 1.00 44.69 217 GLU A CA 1
ATOM 1641 C C . GLU A 1 217 ? 36.543 -2.859 -38.814 1.00 44.69 217 GLU A C 1
ATOM 1643 O O . GLU A 1 217 ? 36.670 -3.351 -39.934 1.00 44.69 217 GLU A O 1
ATOM 1648 N N . ARG A 1 218 ? 37.591 -2.763 -37.982 1.00 46.91 218 ARG A N 1
ATOM 1649 C CA . ARG A 1 218 ? 38.948 -3.203 -38.351 1.00 46.91 218 ARG A CA 1
ATOM 1650 C C . ARG A 1 218 ? 39.122 -4.712 -38.256 1.00 46.91 218 ARG A C 1
ATOM 1652 O O . ARG A 1 218 ? 39.996 -5.266 -38.918 1.00 46.91 218 ARG A O 1
ATOM 1659 N N . THR A 1 219 ? 38.332 -5.372 -37.412 1.00 45.38 219 THR A N 1
ATOM 1660 C CA . THR A 1 219 ? 38.470 -6.808 -37.131 1.00 45.38 219 THR A CA 1
ATOM 1661 C C . THR A 1 219 ? 37.249 -7.627 -37.537 1.00 45.38 219 THR A C 1
ATOM 1663 O O . THR A 1 219 ? 37.324 -8.855 -37.518 1.00 45.38 219 THR A O 1
ATOM 1666 N N . ASN A 1 220 ? 36.160 -6.974 -37.960 1.00 38.19 220 ASN A N 1
ATOM 1667 C CA . ASN A 1 220 ? 34.901 -7.587 -38.395 1.00 38.19 220 ASN A CA 1
ATOM 1668 C C . ASN A 1 220 ? 34.294 -8.534 -37.339 1.00 38.19 220 ASN A C 1
ATOM 1670 O O . ASN A 1 220 ? 33.635 -9.525 -37.660 1.00 38.19 220 ASN A O 1
ATOM 1674 N N . LYS A 1 221 ? 34.565 -8.254 -36.057 1.00 39.25 221 LYS A N 1
ATOM 1675 C CA . LYS A 1 221 ? 34.114 -9.055 -34.918 1.00 39.25 221 LYS A CA 1
ATOM 1676 C C . LYS A 1 221 ? 33.000 -8.325 -34.174 1.00 39.25 221 LYS A C 1
ATOM 1678 O O . LYS A 1 221 ? 33.221 -7.271 -33.582 1.00 39.25 221 LYS A O 1
ATOM 1683 N N . SER A 1 222 ? 31.819 -8.937 -34.157 1.00 37.06 222 SER A N 1
ATOM 1684 C CA . SER A 1 222 ? 30.740 -8.613 -33.223 1.00 37.06 222 SER A CA 1
ATOM 1685 C C . SER A 1 222 ? 30.974 -9.344 -31.901 1.00 37.06 222 SER A C 1
ATOM 1687 O O . SER A 1 222 ? 31.151 -10.566 -31.902 1.00 37.06 222 SER A O 1
ATOM 1689 N N . PHE A 1 223 ? 30.950 -8.630 -30.778 1.00 42.41 223 PHE A N 1
ATOM 1690 C CA . PHE A 1 223 ? 31.128 -9.228 -29.454 1.00 42.41 223 PHE A CA 1
ATOM 1691 C C . PHE A 1 223 ? 29.768 -9.409 -28.764 1.00 42.41 223 PHE A C 1
ATOM 1693 O O . PHE A 1 223 ? 28.958 -8.478 -28.775 1.00 42.41 223 PHE A O 1
ATOM 1700 N N . PRO A 1 224 ? 29.477 -10.587 -28.178 1.00 37.59 224 PRO A N 1
ATOM 1701 C CA . PRO A 1 224 ? 28.264 -10.766 -27.398 1.00 37.59 224 PRO A CA 1
ATOM 1702 C C . PRO A 1 224 ? 28.334 -9.909 -26.130 1.00 37.59 224 PRO A C 1
ATOM 1704 O O . PRO A 1 224 ? 29.364 -9.851 -25.464 1.00 37.59 224 PRO A O 1
ATOM 1707 N N . VAL A 1 225 ? 27.199 -9.310 -25.767 1.00 40.84 225 VAL A N 1
ATOM 1708 C CA . VAL A 1 225 ? 26.986 -8.503 -24.547 1.00 40.84 225 VAL A CA 1
ATOM 1709 C C . VAL A 1 225 ? 27.408 -9.236 -23.266 1.00 40.84 225 VAL A C 1
ATOM 1711 O O . VAL A 1 225 ? 27.742 -8.611 -22.265 1.00 40.84 225 VAL A O 1
ATOM 1714 N N . LEU A 1 226 ? 27.436 -10.567 -23.309 1.00 44.41 226 LEU A N 1
ATOM 1715 C CA . LEU A 1 226 ? 27.983 -11.424 -22.271 1.00 44.41 226 LEU A CA 1
ATOM 1716 C C . LEU A 1 226 ? 29.175 -12.201 -22.838 1.00 44.41 226 LEU A C 1
ATOM 1718 O O . LEU A 1 226 ? 29.022 -13.350 -23.250 1.00 44.41 226 LEU A O 1
ATOM 1722 N N . SER A 1 227 ? 30.388 -11.649 -22.800 1.00 34.94 227 SER A N 1
ATOM 1723 C CA . SER A 1 227 ? 31.585 -12.498 -22.881 1.00 34.94 227 SER A CA 1
ATOM 1724 C C . SER A 1 227 ? 31.902 -13.120 -21.515 1.00 34.94 227 SER A C 1
ATOM 1726 O O . SER A 1 227 ? 33.030 -13.058 -21.038 1.00 34.94 227 SER A O 1
ATOM 1728 N N . ASN A 1 228 ? 30.907 -13.756 -20.890 1.00 33.12 228 ASN A N 1
ATOM 1729 C CA . ASN A 1 228 ? 31.143 -14.705 -19.800 1.00 33.12 228 ASN A CA 1
ATOM 1730 C C . ASN A 1 228 ? 31.392 -16.134 -20.317 1.00 33.12 228 ASN A C 1
ATOM 1732 O O . ASN A 1 228 ? 31.601 -17.053 -19.535 1.00 33.12 228 ASN A O 1
ATOM 1736 N N . SER A 1 229 ? 31.407 -16.343 -21.637 1.00 35.72 229 SER A N 1
ATOM 1737 C CA . SER A 1 229 ? 31.653 -17.656 -22.243 1.00 35.72 229 SER A CA 1
ATOM 1738 C C . SER A 1 229 ? 33.134 -17.975 -22.490 1.00 35.72 229 SER A C 1
ATOM 1740 O O . SER A 1 229 ? 33.448 -19.131 -22.754 1.00 35.72 229 SER A O 1
ATOM 1742 N N . ALA A 1 230 ? 34.048 -17.000 -22.377 1.00 33.75 230 ALA A N 1
ATOM 1743 C CA . ALA A 1 230 ? 35.486 -17.222 -22.596 1.00 33.75 230 ALA A CA 1
ATOM 1744 C C . ALA A 1 230 ? 36.349 -17.133 -21.320 1.00 33.75 230 ALA A C 1
ATOM 1746 O O . ALA A 1 230 ? 37.362 -17.823 -21.241 1.00 33.75 230 ALA A O 1
ATOM 1747 N N . TYR A 1 231 ? 35.951 -16.342 -20.312 1.00 34.91 231 TYR A N 1
ATOM 1748 C CA . TYR A 1 231 ? 36.681 -16.189 -19.042 1.00 34.91 231 TYR A CA 1
ATOM 1749 C C . TYR A 1 231 ? 35.706 -15.933 -17.871 1.00 34.91 231 TYR A C 1
ATOM 1751 O O . TYR A 1 231 ? 35.454 -14.779 -17.530 1.00 34.91 231 TYR A O 1
ATOM 1759 N N . PRO A 1 232 ? 35.180 -16.988 -17.214 1.00 33.22 232 PRO A N 1
ATOM 1760 C CA . PRO A 1 232 ? 34.127 -16.893 -16.186 1.00 33.22 232 PRO A CA 1
ATOM 1761 C C . PRO A 1 232 ? 34.494 -16.110 -14.910 1.00 33.22 232 PRO A C 1
ATOM 1763 O O . PRO A 1 232 ? 33.662 -15.955 -14.023 1.00 33.22 232 PRO A O 1
ATOM 1766 N N . GLY A 1 233 ? 35.748 -15.668 -14.775 1.00 34.34 233 GLY A N 1
ATOM 1767 C CA . GLY A 1 233 ? 36.271 -15.002 -13.580 1.00 34.34 233 GLY A CA 1
ATOM 1768 C C . GLY A 1 233 ? 36.566 -13.509 -13.737 1.00 34.34 233 GLY A C 1
ATOM 1769 O O . GLY A 1 233 ? 37.220 -12.960 -12.855 1.00 34.34 233 GLY A O 1
ATOM 1770 N N . GLN A 1 234 ? 36.185 -12.859 -14.848 1.00 37.41 234 GLN A N 1
ATOM 1771 C CA . GLN A 1 234 ? 36.663 -11.496 -15.148 1.00 37.41 234 GLN A CA 1
ATOM 1772 C C . GLN A 1 234 ? 35.612 -10.454 -15.564 1.00 37.41 234 GLN A C 1
ATOM 1774 O O . GLN A 1 234 ? 36.000 -9.334 -15.887 1.00 37.41 234 GLN A O 1
ATOM 1779 N N . SER A 1 235 ? 34.304 -10.721 -15.491 1.00 34.47 235 SER A N 1
ATOM 1780 C CA . SER A 1 235 ? 33.297 -9.643 -15.524 1.00 34.47 235 SER A CA 1
ATOM 1781 C C . SER A 1 235 ? 32.035 -10.011 -14.745 1.00 34.47 235 SER A C 1
ATOM 1783 O O . SER A 1 235 ? 31.317 -10.948 -15.089 1.00 34.47 235 SER A O 1
ATOM 1785 N N . ALA A 1 236 ? 31.780 -9.248 -13.681 1.00 35.09 236 ALA A N 1
ATOM 1786 C CA . ALA A 1 236 ? 30.593 -9.313 -12.843 1.00 35.09 236 ALA A CA 1
ATOM 1787 C C . ALA A 1 236 ? 29.678 -8.129 -13.183 1.00 35.09 236 ALA A C 1
ATOM 1789 O O . ALA A 1 236 ? 29.813 -7.043 -12.621 1.00 35.09 236 ALA A O 1
ATOM 1790 N N . LEU A 1 237 ? 28.743 -8.329 -14.113 1.00 36.44 237 LEU A N 1
ATOM 1791 C CA . LEU A 1 237 ? 27.576 -7.456 -14.197 1.00 36.44 237 LEU A CA 1
ATOM 1792 C C . LEU A 1 237 ? 26.572 -7.958 -13.150 1.00 36.44 237 LEU A C 1
ATOM 1794 O O . LEU A 1 237 ? 25.796 -8.873 -13.420 1.00 36.44 237 LEU A O 1
ATOM 1798 N N . ASN A 1 238 ? 26.642 -7.419 -11.933 1.00 33.50 238 ASN A N 1
ATOM 1799 C CA . ASN A 1 238 ? 25.704 -7.742 -10.860 1.00 33.50 238 ASN A CA 1
ATOM 1800 C C . ASN A 1 238 ? 24.740 -6.562 -10.686 1.00 33.50 238 ASN A C 1
ATOM 1802 O O . ASN A 1 238 ? 25.042 -5.585 -10.001 1.00 33.50 238 ASN A O 1
ATOM 1806 N N . ILE A 1 239 ? 23.597 -6.620 -11.370 1.00 35.03 239 ILE A N 1
ATOM 1807 C CA . ILE A 1 239 ? 22.550 -5.599 -11.265 1.00 35.03 239 ILE A CA 1
ATOM 1808 C C . ILE A 1 239 ? 21.606 -6.020 -10.138 1.00 35.03 239 ILE A C 1
ATOM 1810 O O . ILE A 1 239 ? 20.786 -6.918 -10.311 1.00 35.03 239 ILE A O 1
ATOM 1814 N N . VAL A 1 240 ? 21.714 -5.369 -8.981 1.00 29.05 240 VAL A N 1
ATOM 1815 C CA . VAL A 1 240 ? 20.852 -5.636 -7.824 1.00 29.05 240 VAL A CA 1
ATOM 1816 C C . VAL A 1 240 ? 19.813 -4.517 -7.714 1.00 29.05 240 VAL A C 1
ATOM 1818 O O . VAL A 1 240 ? 20.151 -3.379 -7.394 1.00 29.05 240 VAL A O 1
ATOM 1821 N N . GLY A 1 241 ? 18.539 -4.838 -7.967 1.00 26.25 241 GLY A N 1
ATOM 1822 C CA . GLY A 1 241 ? 17.406 -3.947 -7.665 1.00 26.25 241 GLY A CA 1
ATOM 1823 C C . GLY A 1 241 ? 16.720 -3.245 -8.846 1.00 26.25 241 GLY A C 1
ATOM 1824 O O . GLY A 1 241 ? 16.168 -2.165 -8.650 1.00 26.25 241 GLY A O 1
ATOM 1825 N N . VAL A 1 242 ? 16.724 -3.827 -10.049 1.00 32.72 242 VAL A N 1
ATOM 1826 C CA . VAL A 1 242 ? 15.887 -3.370 -11.179 1.00 32.72 242 VAL A CA 1
ATOM 1827 C C . VAL A 1 242 ? 14.744 -4.370 -11.370 1.00 32.72 242 VAL A C 1
ATOM 1829 O O . VAL A 1 242 ? 14.969 -5.570 -11.239 1.00 32.72 242 VAL A O 1
ATOM 1832 N N . VAL A 1 243 ? 13.525 -3.873 -11.606 1.00 30.41 243 VAL A N 1
ATOM 1833 C CA . VAL A 1 243 ? 12.285 -4.678 -11.609 1.00 30.41 243 VAL A CA 1
ATOM 1834 C C . VAL A 1 243 ? 12.229 -5.656 -12.789 1.00 30.41 243 VAL A C 1
ATOM 1836 O O . VAL A 1 243 ? 11.611 -6.704 -12.658 1.00 30.41 243 VAL A O 1
ATOM 1839 N N . ASP A 1 244 ? 12.937 -5.377 -13.886 1.00 32.19 244 ASP A N 1
ATOM 1840 C CA . ASP A 1 244 ? 13.169 -6.347 -14.954 1.00 32.19 244 ASP A CA 1
ATOM 1841 C C . ASP A 1 244 ? 14.426 -5.991 -15.765 1.00 32.19 244 ASP A C 1
ATOM 1843 O O . ASP A 1 244 ? 14.784 -4.822 -15.915 1.00 32.19 244 ASP A O 1
ATOM 1847 N N . VAL A 1 245 ? 15.128 -6.997 -16.291 1.00 35.12 245 VAL A N 1
ATOM 1848 C CA . VAL A 1 245 ? 16.252 -6.811 -17.226 1.00 35.12 245 VAL A CA 1
ATOM 1849 C C . VAL A 1 245 ? 16.079 -7.801 -18.373 1.00 35.12 245 VAL A C 1
ATOM 1851 O O . VAL A 1 245 ? 16.475 -8.959 -18.266 1.00 35.12 245 VAL A O 1
ATOM 1854 N N . MET A 1 246 ? 15.509 -7.355 -19.497 1.00 32.25 246 MET A N 1
ATOM 1855 C CA . MET A 1 246 ? 15.510 -8.149 -20.728 1.00 32.25 246 MET A CA 1
ATOM 1856 C C . MET A 1 246 ? 16.752 -7.842 -21.568 1.00 32.25 246 MET A C 1
ATOM 1858 O O . MET A 1 246 ? 16.973 -6.712 -21.993 1.00 32.25 246 MET A O 1
ATOM 1862 N N . ILE A 1 247 ? 17.556 -8.870 -21.843 1.00 37.22 247 ILE A N 1
ATOM 1863 C CA . ILE A 1 247 ? 18.724 -8.791 -22.728 1.00 37.22 247 ILE A CA 1
ATOM 1864 C C . ILE A 1 247 ? 18.298 -9.287 -24.114 1.00 37.22 247 ILE A C 1
ATOM 1866 O O . ILE A 1 247 ? 18.212 -10.491 -24.351 1.00 37.22 247 ILE A O 1
ATOM 1870 N N . ALA A 1 248 ? 18.017 -8.374 -25.045 1.00 30.14 248 ALA A N 1
ATOM 1871 C CA . ALA A 1 248 ? 17.673 -8.747 -26.417 1.00 30.14 248 ALA A CA 1
ATOM 1872 C C . ALA A 1 248 ? 18.932 -9.068 -27.247 1.00 30.14 248 ALA A C 1
ATOM 1874 O O . ALA A 1 248 ? 19.827 -8.237 -27.398 1.00 30.14 248 ALA A O 1
ATOM 1875 N N . HIS A 1 249 ? 18.994 -10.270 -27.826 1.00 30.98 249 HIS A N 1
ATOM 1876 C CA . HIS A 1 249 ? 19.960 -10.625 -28.869 1.00 30.98 249 HIS A CA 1
ATOM 1877 C C . HIS A 1 249 ? 19.448 -10.147 -30.230 1.00 30.98 249 HIS A C 1
ATOM 1879 O O . HIS A 1 249 ? 18.499 -10.717 -30.763 1.00 30.98 249 HIS A O 1
ATOM 1885 N N . GLN A 1 250 ? 20.092 -9.150 -30.838 1.00 27.44 250 GLN A N 1
ATOM 1886 C CA . GLN A 1 250 ? 19.958 -8.938 -32.280 1.00 27.44 250 GLN A CA 1
ATOM 1887 C C . GLN A 1 250 ? 21.148 -9.568 -32.997 1.00 27.44 250 GLN A C 1
ATOM 1889 O O . GLN A 1 250 ? 22.234 -9.003 -33.092 1.00 27.44 250 GLN A O 1
ATOM 1894 N N . HIS A 1 251 ? 20.921 -10.781 -33.496 1.00 28.11 251 HIS A N 1
ATOM 1895 C CA . HIS A 1 251 ? 21.771 -11.396 -34.501 1.00 28.11 251 HIS A CA 1
ATOM 1896 C C . HIS A 1 251 ? 21.456 -10.703 -35.831 1.00 28.11 251 HIS A C 1
ATOM 1898 O O . HIS A 1 251 ? 20.358 -10.858 -36.355 1.00 28.11 251 HIS A O 1
ATOM 1904 N N . ASN A 1 252 ? 22.383 -9.910 -36.365 1.00 28.25 252 ASN A N 1
ATOM 1905 C CA . ASN A 1 252 ? 22.237 -9.354 -37.708 1.00 28.25 252 ASN A CA 1
ATOM 1906 C C . ASN A 1 252 ? 22.621 -10.452 -38.724 1.00 28.25 252 ASN A C 1
ATOM 1908 O O . ASN A 1 252 ? 23.782 -10.880 -38.710 1.00 28.25 252 ASN A O 1
ATOM 1912 N N . PRO A 1 253 ? 21.704 -10.985 -39.557 1.00 27.66 253 PRO A N 1
ATOM 1913 C CA . PRO A 1 253 ? 22.085 -11.924 -40.597 1.00 27.66 253 PRO A CA 1
ATOM 1914 C C . PRO A 1 253 ? 22.758 -11.135 -41.723 1.00 27.66 253 PRO A C 1
ATOM 1916 O O . PRO A 1 253 ? 22.114 -10.446 -42.511 1.00 27.66 253 PRO A O 1
ATOM 1919 N N . SER A 1 254 ? 24.085 -11.226 -41.781 1.00 31.36 254 SER A N 1
ATOM 1920 C CA . SER A 1 254 ? 24.868 -10.709 -42.898 1.00 31.36 254 SER A CA 1
ATOM 1921 C C . SER A 1 254 ? 24.452 -11.392 -44.205 1.00 31.36 254 SER A C 1
ATOM 1923 O O . SER A 1 254 ? 24.558 -12.611 -44.353 1.00 31.36 254 SER A O 1
ATOM 1925 N N . LEU A 1 255 ? 23.949 -10.563 -45.121 1.00 39.78 255 LEU A N 1
ATOM 1926 C CA . LEU A 1 255 ? 24.112 -10.609 -46.574 1.00 39.78 255 LEU A CA 1
ATOM 1927 C C . LEU A 1 255 ? 24.783 -11.881 -47.127 1.00 39.78 255 LEU A C 1
ATOM 1929 O O . LEU A 1 255 ? 26.005 -12.023 -47.140 1.00 39.78 255 LEU A O 1
ATOM 1933 N N . ARG A 1 256 ? 23.969 -12.752 -47.730 1.00 31.09 256 ARG A N 1
ATOM 1934 C CA . ARG A 1 256 ? 24.400 -13.610 -48.841 1.00 31.09 256 ARG A CA 1
ATOM 1935 C C . ARG A 1 256 ? 23.443 -13.439 -50.012 1.00 31.09 256 ARG A C 1
ATOM 1937 O O . ARG A 1 256 ? 22.435 -14.127 -50.113 1.00 31.09 256 ARG A O 1
ATOM 1944 N N . GLY A 1 257 ? 23.798 -12.521 -50.900 1.00 26.70 257 GLY A N 1
ATOM 1945 C CA . GLY A 1 257 ? 23.362 -12.510 -52.289 1.00 26.70 257 GLY A CA 1
ATOM 1946 C C . GLY A 1 257 ? 24.614 -12.432 -53.146 1.00 26.70 257 GLY A C 1
ATOM 1947 O O . GLY A 1 257 ? 25.173 -11.357 -53.319 1.00 26.70 257 GLY A O 1
ATOM 1948 N N . SER A 1 258 ? 25.105 -13.590 -53.576 1.00 33.19 258 SER A N 1
ATOM 1949 C CA . SER A 1 258 ? 26.208 -13.718 -54.522 1.00 33.19 258 SER A CA 1
ATOM 1950 C C . SER A 1 258 ? 25.757 -13.304 -55.922 1.00 33.19 258 SER A C 1
ATOM 1952 O O . SER A 1 258 ? 24.769 -13.844 -56.411 1.00 33.19 258 SER A O 1
ATOM 1954 N N . CYS A 1 259 ? 26.517 -12.408 -56.547 1.00 31.75 259 CYS A N 1
ATOM 1955 C CA . CYS A 1 259 ? 27.144 -12.578 -57.860 1.00 31.75 259 CYS A CA 1
ATOM 1956 C C . CYS A 1 259 ? 28.353 -11.642 -57.924 1.00 31.75 259 CYS A C 1
ATOM 1958 O O . CYS A 1 259 ? 28.187 -10.455 -57.568 1.00 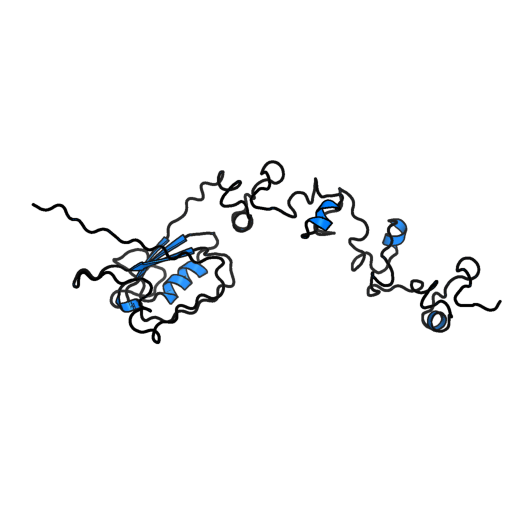31.75 259 CYS A O 1
#

Secondary structure (DSSP, 8-state):
----TT--TTTSPPPSSHHHHTT-TTTTTTTTTSS--TT--TTTSPPPSSHHHHHH-TTTTTTTTTSS--TT--TTTSPPPSSHHHHHH-TTTTTTTTTSS--TT--TTTSPPPSSHHHHTT-TTTTTTTSSS-------EEEEE-TTT----TT-SSBTTB-BS-HHHHHHHHHHH--S--EEEEEE-GGGTT--EEE---SS--SEEEEEEPPBTTTTBPPPS-TTTT-TTS--EEE-S-S----------------

Foldseek 3Di:
DDAALPPDCVNPPQDLDPVVLVVHNVCQHNCVVVDAALPPDCVSPPQDQDPVSLVPHNVCQHPCQVVYAALPDDCVSPPQDLDPVSLVVHNVCQHRCVVSYDALPDACVSPPQDPPQVRNVPHNVCVHRVVDDDPPVQPEQQFEEDQPQEDLDLVAGSDPNHHHNAPQSVVCSQLVPFQGEHEYEYEYEPVRLQDADEDDRPHDGYQEYEYAYDADPVVRDGDPSDPCVPPVPGYDPDYPDHPDYDHDDDDDPDDDDDD

Sequence (259 aa):
AIVTSTTPIDTCPCPTSQTQLQQDPRKDGLCQCAIITSTTPTDTCPCPTEPTKLYYDPRKDGLCKCSIVTSTTSIDICPCPSDSTKLASDPRKNGLCNCAVIIETTPIQACACSTDPNLLAIDPRIDGLCKDEHEYQMKLYNYFINKSSGNDNILNGQSESKPTRTIEYTIKILIGNINQLRQATLNIAAENYSENIELTSKKPGINMINFIGVSDERTNKSFPVLSNSAYPGQSALNIVGVVDVMIAHQHNPSLRGSC

Radius of gyration: 31.57 Å; chains: 1; bounding box: 64×34×107 Å

pLDDT: mean 71.04, std 23.02, range [26.25, 96.62]

Organism: NCBI:txid222440